Protein AF-0000000085156644 (afdb_homodimer)

Sequence (274 aa):
MRLDHVVLWTRNPRVSMDFYTRVVGLEPVRFAEFEAGEAPFPSVRICADSIIDLMPLEMVSGAASSGVAEGSAGNPVNHVCIALSKAEYDALEARLQAEGVDTGVRLSRSFGARGWSPHTYYFADPDGNVVEARYYEMRLDHVVLWTRNPRVSMDFYTRVVGLEPVRFAEFEAGEAPFPSVRICADSIIDLMPLEMVSGAASSGVAEGSAGNPVNHVCIALSKAEYDALEARLQAEGVDTGVRLSRSFGARGWSPHTYYFADPDGNVVEARYYE

pLDDT: mean 90.51, std 15.18, range [37.09, 98.81]

Organism: Mycolicibacterium paratuberculosis (strain ATCC BAA-968 / K-10) (NCBI:txid262316)

Foldseek 3Di:
DDAQEEEDEDQDQVLLVCCCCVQLNWAKACPVCVVVVNDQFIWTDLDPRYIYTYHYPVCLQVVCPPPPPRNDPDDDDPAAEHEDAPVSLVVNVVSCVVVVWDFPAKDQWDADDVGIFRMKTWTAGPRGHIYIYTYDD/DDAQEEEDEDQDQVLLVCCCCVQLNWAKACPVCVVVVNDQFIWTDLDPRYIYTYHYPVCLQVVCPPPPPRNDPDDDDPAAEHEDAPVSLVVNVVSCVVVVWDFPAKDQWDADDVGIFRMKTWTAGPRGHIYIYTYDD

Nearest PDB structures (foldseek):
  6cky-assembly1_B  TM=6.277E-01  e=4.626E-07  Streptomyces uncialis
  4gym-assembly1_B  TM=7.238E-01  e=6.044E-06  Conexibacter woesei DSM 14684
  5umw-assembly2_B  TM=6.652E-01  e=2.622E-06  Streptomyces sp. CB03234
  4gym-assembly1_A  TM=6.849E-01  e=4.110E-06  Conexibacter woesei DSM 14684
  3zi1-assembly1_A  TM=7.084E-01  e=7.405E-05  Homo sapiens

Secondary structure (DSSP, 8-state):
-EEEEEEEEES-HHHHHHIIIIIS-PEEESHHHHHTTSSSS-EEEEETTEEEEEEETTHHHHGGGSSSSTT---EEEEEEEEEE-HHHHHHHHHHHHHTT-----EES-EEETTEEES-EEEEE-TT--EEEEEE--/-EEEEEEEEES-HHHHHHIIIIIS-PEEESHHHHHTTSSSS-EEEEETTEEEEEEETTHHHHGGGSSSSTT---EEEEEEEEEE-HHHHHHHHHHHHHTT-----EES-EEETTEEES-EEEEE-TT--EEEEEE--

Radius of gyration: 17.68 Å; Cα contacts (8 Å, |Δi|>4): 648; chains: 2; bounding box: 52×47×35 Å

InterPro domains:
  IPR004360 Glyoxalase/fosfomycin resistance/dioxygenase domain [PF00903] (2-132)
  IPR029068 Glyoxalase/Bleomycin resistance protein/Dihydroxybiphenyl dioxygenase [G3DSA:3.10.180.10] (1-136)
  IPR029068 Glyoxalase/Bleomycin resistance protein/Dihydroxybiphenyl dioxygenase [SSF54593] (1-136)
  IPR037523 Vicinal oxygen chelate (VOC), core domain [PS51819] (2-136)
  IPR050383 Glyoxalase I/Fosfomycin Resistance Protein Families [PTHR21366] (2-132)

Solvent-accessible surface area (backbone atoms only — not comparable to full-atom values): 14001 Å² total; per-residue (Å²): 88,37,67,18,33,39,32,37,60,22,88,45,55,66,60,49,48,48,42,43,32,69,45,68,59,31,46,78,36,56,46,68,39,26,77,69,68,74,33,96,45,30,32,35,38,50,40,79,57,19,27,40,36,40,35,49,52,75,41,35,82,60,33,56,72,49,60,55,70,63,65,52,58,44,44,46,28,53,36,39,29,39,32,29,53,62,69,55,43,53,52,34,50,54,41,34,49,76,72,68,47,64,58,81,29,61,43,68,66,46,78,55,40,83,40,68,19,62,47,36,34,33,36,62,48,97,71,56,47,40,37,35,43,32,31,65,130,88,37,68,18,34,39,30,39,60,24,89,45,55,66,62,49,49,47,42,43,33,69,46,67,61,32,46,78,35,57,47,67,39,26,77,71,68,74,32,96,44,30,33,35,37,50,40,78,56,20,27,39,36,39,35,49,54,77,42,34,81,60,33,57,72,50,58,57,70,63,63,52,60,44,44,46,27,53,36,40,28,36,33,30,53,62,69,54,42,53,51,34,51,53,40,32,49,76,71,66,46,64,58,79,32,64,43,65,70,44,78,55,41,84,41,68,19,63,47,35,33,34,35,62,49,97,72,57,48,39,36,34,44,32,32,66,130

Structure (mmCIF, N/CA/C/O backbone):
data_AF-0000000085156644-model_v1
#
loop_
_entity.id
_entity.type
_entity.pdbx_description
1 polymer 'VOC domain-containing protein'
#
loop_
_atom_site.group_PDB
_atom_site.id
_atom_site.type_symbol
_atom_site.label_atom_id
_atom_site.label_alt_id
_atom_site.label_comp_id
_atom_site.label_asym_id
_atom_site.label_entity_id
_atom_site.label_seq_id
_atom_site.pdbx_PDB_ins_code
_atom_site.Cartn_x
_atom_site.Cartn_y
_atom_site.Cartn_z
_atom_site.occupancy
_atom_site.B_iso_or_equiv
_atom_site.auth_seq_id
_atom_site.auth_comp_id
_atom_site.auth_asym_id
_atom_site.auth_atom_id
_atom_site.pdbx_PDB_model_num
ATOM 1 N N . MET A 1 1 ? -1.367 -3.119 -15.227 1 95.69 1 MET A N 1
ATOM 2 C CA . MET A 1 1 ? -1.597 -3.332 -13.805 1 95.69 1 MET A CA 1
ATOM 3 C C . MET A 1 1 ? -1.646 -2.004 -13.055 1 95.69 1 MET A C 1
ATOM 5 O O . MET A 1 1 ? -1.081 -1.009 -13.508 1 95.69 1 MET A O 1
ATOM 9 N N . ARG A 1 2 ? -2.41 -1.964 -11.953 1 97.19 2 ARG A N 1
ATOM 10 C CA . ARG A 1 2 ? -2.504 -0.797 -11.086 1 97.19 2 ARG A CA 1
ATOM 11 C C . ARG A 1 2 ? -2.469 -1.206 -9.617 1 97.19 2 ARG A C 1
ATOM 13 O O . ARG A 1 2 ? -2.934 -2.289 -9.258 1 97.19 2 ARG A O 1
ATOM 20 N N . LEU A 1 3 ? -1.874 -0.415 -8.828 1 97.88 3 LEU A N 1
ATOM 21 C CA . LEU A 1 3 ? -2.01 -0.545 -7.379 1 97.88 3 LEU A CA 1
ATOM 22 C C . LEU A 1 3 ? -3.371 -0.04 -6.914 1 97.88 3 LEU A C 1
ATOM 24 O O . LEU A 1 3 ? -3.561 1.164 -6.727 1 97.88 3 LEU A O 1
ATOM 28 N N . ASP A 1 4 ? -4.258 -0.916 -6.781 1 98.44 4 ASP A N 1
ATOM 29 C CA . ASP A 1 4 ? -5.672 -0.604 -6.629 1 98.44 4 ASP A CA 1
ATOM 30 C C . ASP A 1 4 ? -5.965 -0.034 -5.242 1 98.44 4 ASP A C 1
ATOM 32 O O . ASP A 1 4 ? -6.641 0.99 -5.117 1 98.44 4 ASP A O 1
ATOM 36 N N . HIS A 1 5 ? -5.539 -0.809 -4.242 1 98.12 5 HIS A N 1
ATOM 37 C CA . HIS A 1 5 ? -5.754 -0.276 -2.902 1 98.12 5 HIS A CA 1
ATOM 38 C C . HIS A 1 5 ? -4.84 -0.953 -1.887 1 98.12 5 HIS A C 1
ATOM 40 O O . HIS A 1 5 ? -4.254 -1.998 -2.174 1 98.12 5 HIS A O 1
ATOM 46 N N . VAL A 1 6 ? -4.68 -0.307 -0.814 1 96.69 6 VAL A N 1
ATOM 47 C CA . VAL A 1 6 ? -4.098 -0.833 0.416 1 96.69 6 VAL A CA 1
ATOM 48 C C . VAL A 1 6 ? -5.121 -0.755 1.546 1 96.69 6 VAL A C 1
ATOM 50 O O . VAL A 1 6 ? -5.922 0.182 1.604 1 96.69 6 VAL A O 1
ATOM 53 N N . VAL A 1 7 ? -5.07 -1.743 2.395 1 95.12 7 VAL A N 1
ATOM 54 C CA . VAL A 1 7 ? -6.031 -1.78 3.494 1 95.12 7 VAL A CA 1
ATOM 55 C C . VAL A 1 7 ? -5.316 -1.484 4.812 1 95.12 7 VAL A C 1
ATOM 57 O O . VAL A 1 7 ? -4.488 -2.277 5.27 1 95.12 7 VAL A O 1
ATOM 60 N N . LEU A 1 8 ? -5.648 -0.417 5.402 1 93.94 8 LEU A N 1
ATOM 61 C CA . LEU A 1 8 ? -5.105 -0.02 6.695 1 93.94 8 LEU A CA 1
ATOM 62 C C . LEU A 1 8 ? -6.098 -0.311 7.816 1 93.94 8 LEU A C 1
ATOM 64 O O . LEU A 1 8 ? -7.305 -0.133 7.645 1 93.94 8 LEU A O 1
ATOM 68 N N . TRP A 1 9 ? -5.562 -0.655 8.914 1 91.31 9 TRP A N 1
ATOM 69 C CA . TRP A 1 9 ? -6.398 -0.866 10.094 1 91.31 9 TRP A CA 1
ATOM 70 C C . TRP A 1 9 ? -6.66 0.45 10.812 1 91.31 9 TRP A C 1
ATOM 72 O O . TRP A 1 9 ? -5.777 1.308 10.898 1 91.31 9 TRP A O 1
ATOM 82 N N . THR A 1 10 ? -7.789 0.56 11.281 1 94.5 10 THR A N 1
ATOM 83 C CA . THR A 1 10 ? -8.148 1.721 12.086 1 94.5 10 THR A CA 1
ATOM 84 C C . THR A 1 10 ? -8.969 1.303 13.305 1 94.5 10 THR A C 1
ATOM 86 O O . THR A 1 10 ? -9.797 0.395 13.211 1 94.5 10 THR A O 1
ATOM 89 N N . ARG A 1 11 ? -8.75 1.944 14.422 1 94.19 11 ARG A N 1
ATOM 90 C CA . ARG A 1 11 ? -9.539 1.722 15.633 1 94.19 11 ARG A CA 1
ATOM 91 C C . ARG A 1 11 ? -10.906 2.393 15.531 1 94.19 11 ARG A C 1
ATOM 93 O O . ARG A 1 11 ? -11.867 1.938 16.141 1 94.19 11 ARG A O 1
ATOM 100 N N . ASN A 1 12 ? -10.992 3.494 14.836 1 96.81 12 ASN A N 1
ATOM 101 C CA . ASN A 1 12 ? -12.211 4.281 14.664 1 96.81 12 ASN A CA 1
ATOM 102 C C . ASN A 1 12 ? -12.305 4.863 13.258 1 96.81 12 ASN A C 1
ATOM 104 O O . ASN A 1 12 ? -11.68 5.883 12.961 1 96.81 12 ASN A O 1
ATOM 108 N N . PRO A 1 13 ? -13.117 4.301 12.406 1 97.12 13 PRO A N 1
ATOM 109 C CA . PRO A 1 13 ? -13.203 4.73 11.008 1 97.12 13 PRO A CA 1
ATOM 110 C C . PRO A 1 13 ? -13.602 6.199 10.867 1 97.12 13 PRO A C 1
ATOM 112 O O . PRO A 1 13 ? -13.156 6.875 9.93 1 97.12 13 PRO A O 1
ATOM 115 N N . ARG A 1 14 ? -14.391 6.684 11.727 1 98.06 14 ARG A N 1
ATOM 116 C CA . ARG A 1 14 ? -14.828 8.07 11.633 1 98.06 14 ARG A CA 1
ATOM 117 C C . ARG A 1 14 ? -13.656 9.023 11.867 1 98.06 14 ARG A C 1
ATOM 119 O O . ARG A 1 14 ? -13.539 10.039 11.18 1 98.06 14 ARG A O 1
ATOM 126 N N . VAL A 1 15 ? -12.867 8.711 12.844 1 98.25 15 VAL A N 1
ATOM 127 C CA . VAL A 1 15 ? -11.68 9.516 13.133 1 98.25 15 VAL A CA 1
ATOM 128 C C . VAL A 1 15 ? -10.719 9.477 11.953 1 98.25 15 VAL A C 1
ATOM 130 O O . VAL A 1 15 ? -10.203 10.516 11.523 1 98.25 15 VAL A O 1
ATOM 133 N N . SER A 1 16 ? -10.516 8.297 11.438 1 98.06 16 SER A N 1
ATOM 134 C CA . SER A 1 16 ? -9.641 8.148 10.273 1 98.06 16 SER A CA 1
ATOM 135 C C . SER A 1 16 ? -10.195 8.883 9.062 1 98.06 16 SER A C 1
ATOM 137 O O . SER A 1 16 ? -9.453 9.539 8.336 1 98.06 16 SER A O 1
ATOM 139 N N . MET A 1 17 ? -11.469 8.75 8.859 1 98.56 17 MET A N 1
ATOM 140 C CA . MET A 1 17 ? -12.109 9.438 7.742 1 98.56 17 MET A CA 1
ATOM 141 C C . MET A 1 17 ? -11.93 10.953 7.859 1 98.56 17 MET A C 1
ATOM 143 O O . MET A 1 17 ? -11.602 11.617 6.879 1 98.56 17 MET A O 1
ATOM 147 N N . ASP A 1 18 ? -12.141 11.461 9.023 1 98.5 18 ASP A N 1
ATOM 148 C CA . ASP A 1 18 ? -11.945 12.891 9.258 1 98.5 18 ASP A CA 1
ATOM 149 C C . ASP A 1 18 ? -10.516 13.305 8.922 1 98.5 18 ASP A C 1
ATOM 151 O O . ASP A 1 18 ? -10.305 14.297 8.219 1 98.5 18 ASP A O 1
ATOM 155 N N . PHE A 1 19 ? -9.594 12.594 9.328 1 98.69 19 PHE A N 1
ATOM 156 C CA . PHE A 1 19 ? -8.188 12.891 9.102 1 98.69 19 PHE A CA 1
ATOM 157 C C . PHE A 1 19 ? -7.863 12.875 7.613 1 98.69 19 PHE A C 1
ATOM 159 O O . PHE A 1 19 ? -7.297 13.836 7.086 1 98.69 19 PHE A O 1
ATOM 166 N N . TYR A 1 20 ? -8.203 11.812 6.93 1 98.75 20 TYR A N 1
ATOM 167 C CA . TYR A 1 20 ? -7.797 11.633 5.543 1 98.75 20 TYR A CA 1
ATOM 168 C C . TYR A 1 20 ? -8.562 12.578 4.621 1 98.75 20 TYR A C 1
ATOM 170 O O . TYR A 1 20 ? -8.055 12.984 3.574 1 98.75 20 TYR A O 1
ATOM 178 N N . THR A 1 21 ? -9.781 12.961 5.027 1 98.31 21 THR A N 1
ATOM 179 C CA . THR A 1 21 ? -10.555 13.844 4.16 1 98.31 21 THR A CA 1
ATOM 180 C C . THR A 1 21 ? -10.242 15.312 4.465 1 98.31 21 THR A C 1
ATOM 182 O O . THR A 1 21 ? -9.906 16.078 3.562 1 98.31 21 THR A O 1
ATOM 185 N N . ARG A 1 22 ? -10.25 15.672 5.676 1 97.88 22 ARG A N 1
ATOM 186 C CA . ARG A 1 22 ? -10.07 17.062 6.055 1 97.88 22 ARG A CA 1
ATOM 187 C C . ARG A 1 22 ? -8.594 17.453 6.047 1 97.88 22 ARG A C 1
ATOM 189 O O . ARG A 1 22 ? -8.219 18.5 5.512 1 97.88 22 ARG A O 1
ATOM 196 N N . VAL A 1 23 ? -7.766 16.688 6.641 1 97.94 23 VAL A N 1
ATOM 197 C CA . VAL A 1 23 ? -6.359 17.031 6.812 1 97.94 23 VAL A CA 1
ATOM 198 C C . VAL A 1 23 ? -5.578 16.656 5.555 1 97.94 23 VAL A C 1
ATOM 200 O O . VAL A 1 23 ? -4.898 17.5 4.965 1 97.94 23 VAL A O 1
ATOM 203 N N . VAL A 1 24 ? -5.703 15.422 5.09 1 98.06 24 VAL A N 1
ATOM 204 C CA . VAL A 1 24 ? -4.91 14.977 3.949 1 98.06 24 VAL A CA 1
ATOM 205 C C . VAL A 1 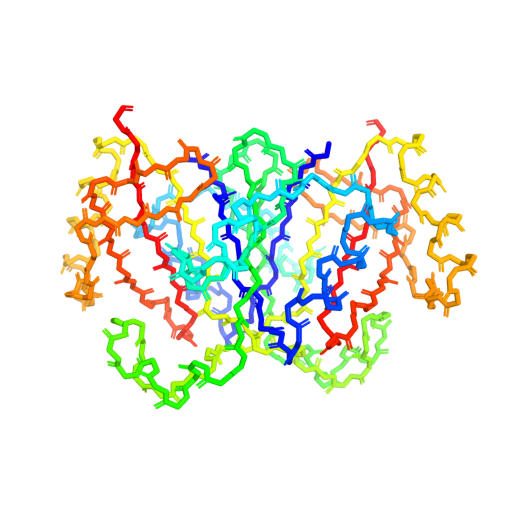24 ? -5.547 15.469 2.65 1 98.06 24 VAL A C 1
ATOM 207 O O . VAL A 1 24 ? -4.852 15.672 1.65 1 98.06 24 VAL A O 1
ATOM 210 N N . GLY A 1 25 ? -6.887 15.648 2.672 1 97.5 25 GLY A N 1
ATOM 211 C CA . GLY A 1 25 ? -7.562 16.25 1.531 1 97.5 25 GLY A CA 1
ATOM 212 C C . GLY A 1 25 ? -8.047 15.227 0.523 1 97.5 25 GLY A C 1
ATOM 213 O O . GLY A 1 25 ? -8.195 15.531 -0.662 1 97.5 25 GLY A O 1
ATOM 214 N N . LEU A 1 26 ? -8.312 14 0.896 1 98.19 26 LEU A N 1
ATOM 215 C CA . LEU A 1 26 ? -8.766 12.953 -0.015 1 98.19 26 LEU A CA 1
ATOM 216 C C . LEU A 1 26 ? -10.289 12.867 -0.032 1 98.19 26 LEU A C 1
ATOM 218 O O . LEU A 1 26 ? -10.953 13.281 0.926 1 98.19 26 LEU A O 1
ATOM 222 N N . GLU A 1 27 ? -10.812 12.32 -1.074 1 98.31 27 GLU A N 1
ATOM 223 C CA . GLU A 1 27 ? -12.258 12.188 -1.229 1 98.31 27 GLU A CA 1
ATOM 224 C C . GLU A 1 27 ? -12.773 10.922 -0.562 1 98.31 27 GLU A C 1
ATOM 226 O O . GLU A 1 27 ? -12.195 9.844 -0.737 1 98.31 27 GLU A O 1
ATOM 231 N N . PRO A 1 28 ? -13.891 11.055 0.199 1 98.62 28 PRO A N 1
ATOM 232 C CA . PRO A 1 28 ? -14.461 9.852 0.802 1 98.62 28 PRO A CA 1
ATOM 233 C C . PRO A 1 28 ? -15.086 8.914 -0.23 1 98.62 28 PRO A C 1
ATOM 235 O O . PRO A 1 28 ? -15.672 9.375 -1.214 1 98.62 28 PRO A O 1
ATOM 238 N N . VAL A 1 29 ? -14.984 7.656 0.022 1 98.69 29 VAL A N 1
ATOM 239 C CA . VAL A 1 29 ? -15.586 6.602 -0.784 1 98.69 29 VAL A CA 1
ATOM 240 C C . VAL A 1 29 ? -16.422 5.68 0.108 1 98.69 29 VAL A C 1
ATOM 242 O O . VAL A 1 29 ? -15.906 5.129 1.087 1 98.69 29 VAL A O 1
ATOM 245 N N . ARG A 1 30 ? -17.719 5.574 -0.157 1 98.19 30 ARG A N 1
ATOM 246 C CA . ARG A 1 30 ? -18.688 4.668 0.461 1 98.19 30 ARG A CA 1
ATOM 247 C C . ARG A 1 30 ? -18.812 4.945 1.955 1 98.19 30 ARG A C 1
ATOM 249 O O . ARG A 1 30 ? -19 4.023 2.75 1 98.19 30 ARG A O 1
ATOM 256 N N . PHE A 1 31 ? -18.578 6.168 2.377 1 98.31 31 PHE A N 1
ATOM 257 C CA . PHE A 1 31 ? -18.688 6.512 3.789 1 98.31 31 PHE A CA 1
ATOM 258 C C . PHE A 1 31 ? -20.141 6.484 4.238 1 98.31 31 PHE A C 1
ATOM 260 O O . PHE A 1 31 ? -20.453 5.961 5.309 1 98.31 31 PHE A O 1
ATOM 267 N N . ALA A 1 32 ? -21.016 7.008 3.449 1 98.12 32 ALA A N 1
ATOM 268 C CA . ALA A 1 32 ? -22.453 6.977 3.773 1 98.12 32 ALA A CA 1
ATOM 269 C C . ALA A 1 32 ? -22.953 5.543 3.881 1 98.12 32 ALA A C 1
ATOM 271 O O . ALA A 1 32 ? -23.734 5.219 4.773 1 98.12 32 ALA A O 1
ATOM 272 N N . GLU A 1 33 ? -22.547 4.699 2.951 1 98 33 GLU A N 1
ATOM 273 C CA . GLU A 1 33 ? -22.906 3.285 2.996 1 98 33 GLU A CA 1
ATOM 274 C C . GLU A 1 33 ? -22.391 2.625 4.273 1 98 33 GLU A C 1
ATOM 276 O O . GLU A 1 33 ? -23.078 1.795 4.871 1 98 33 GLU A O 1
ATOM 281 N N . PHE A 1 34 ? -21.266 2.961 4.664 1 97.69 34 PHE A N 1
ATOM 282 C CA . PHE A 1 34 ? -20.688 2.424 5.895 1 97.69 34 PHE A CA 1
ATOM 283 C C . PHE A 1 34 ? -21.5 2.855 7.109 1 97.69 34 PHE A C 1
ATOM 285 O O . PHE A 1 34 ? -21.844 2.031 7.957 1 97.69 34 PHE A O 1
ATOM 292 N N . GLU A 1 35 ? -21.797 4.156 7.137 1 97.44 35 GLU A N 1
ATOM 293 C CA . GLU A 1 35 ? -22.594 4.691 8.242 1 97.44 35 GLU A CA 1
ATOM 294 C C . GLU A 1 35 ? -23.969 4.039 8.305 1 97.44 35 GLU A C 1
ATOM 296 O O . GLU A 1 35 ? -24.516 3.855 9.391 1 97.44 35 GLU A O 1
ATOM 301 N N . ALA A 1 36 ? -24.438 3.635 7.16 1 97.88 36 ALA A N 1
ATOM 302 C CA . ALA A 1 36 ? -25.75 3.006 7.074 1 97.88 36 ALA A CA 1
ATOM 303 C C . ALA A 1 36 ? -25.656 1.503 7.32 1 97.88 36 ALA A C 1
ATOM 305 O O . ALA A 1 36 ? -26.672 0.802 7.312 1 97.88 36 ALA A O 1
ATOM 306 N N . GLY A 1 37 ? -24.469 0.967 7.43 1 95.56 37 GLY A N 1
ATOM 307 C CA . GLY A 1 37 ? -24.266 -0.457 7.648 1 95.56 37 GLY A CA 1
ATOM 308 C C . GLY A 1 37 ? -24.281 -1.267 6.367 1 95.56 37 GLY A C 1
ATOM 309 O O . GLY A 1 37 ? -24.438 -2.488 6.398 1 95.56 37 GLY A O 1
ATOM 310 N N . GLU A 1 38 ? -24.078 -0.604 5.227 1 96.38 38 GLU A N 1
ATOM 311 C CA . GLU A 1 38 ? -24.172 -1.252 3.922 1 96.38 38 GLU A CA 1
ATOM 312 C C . GLU A 1 38 ? -22.797 -1.562 3.352 1 96.38 38 GLU A C 1
ATOM 314 O O . GLU A 1 38 ? -22.672 -2.219 2.316 1 96.38 38 GLU A O 1
ATOM 319 N N . ALA A 1 39 ? -21.75 -1.062 3.932 1 95.62 39 ALA A N 1
ATOM 320 C CA . ALA A 1 39 ? -20.359 -1.358 3.613 1 95.62 39 ALA A CA 1
ATOM 321 C C . ALA A 1 39 ? -19.578 -1.716 4.871 1 95.62 39 ALA A C 1
ATOM 323 O O . ALA A 1 39 ? -19.766 -1.095 5.922 1 95.62 39 ALA A O 1
ATOM 324 N N . PRO A 1 40 ? -18.766 -2.68 4.777 1 93.5 40 PRO A N 1
ATOM 325 C CA . PRO A 1 40 ? -18.047 -3.109 5.977 1 93.5 40 PRO A CA 1
ATOM 326 C C . PRO A 1 40 ? -17.047 -2.066 6.465 1 93.5 40 PRO A C 1
ATOM 328 O O . PRO A 1 40 ? -16.688 -2.043 7.648 1 93.5 40 PRO A O 1
ATOM 331 N N . PHE A 1 41 ? -16.531 -1.245 5.578 1 95.94 41 PHE A N 1
ATOM 332 C CA . PHE A 1 41 ? -15.594 -0.178 5.883 1 95.94 41 PHE A CA 1
ATOM 333 C C . PHE A 1 41 ? -15.633 0.904 4.809 1 95.94 41 PHE A C 1
ATOM 335 O O . PHE A 1 41 ? -16.062 0.651 3.682 1 95.94 41 PHE A O 1
ATOM 342 N N . PRO A 1 42 ? -15.227 2.127 5.141 1 98.12 42 PRO A N 1
ATOM 343 C CA . PRO A 1 42 ? -15.094 3.197 4.152 1 98.12 42 PRO A CA 1
ATOM 344 C C . PRO A 1 42 ? -13.703 3.268 3.539 1 98.12 42 PRO A C 1
ATOM 346 O O . PRO A 1 42 ? -12.789 2.572 3.992 1 98.12 42 PRO A O 1
ATOM 349 N N . SER A 1 43 ? -13.625 4.039 2.508 1 98.69 43 SER A N 1
ATOM 350 C CA . SER A 1 43 ? -12.344 4.266 1.847 1 98.69 43 SER A CA 1
ATOM 351 C C . SER A 1 43 ? -12.141 5.746 1.526 1 98.69 43 SER A C 1
ATOM 353 O O . SER A 1 43 ? -13.039 6.559 1.746 1 98.69 43 SER A O 1
ATOM 355 N N . VAL A 1 44 ? -10.922 6.09 1.146 1 98.75 44 VAL A N 1
ATOM 356 C CA . VAL A 1 44 ? -10.602 7.422 0.649 1 98.75 44 VAL A CA 1
ATOM 357 C C . VAL A 1 44 ? -9.875 7.316 -0.69 1 98.75 44 VAL A C 1
ATOM 359 O O . VAL A 1 44 ? -9.062 6.41 -0.894 1 98.75 44 VAL A O 1
ATOM 362 N N . ARG A 1 45 ? -10.156 8.219 -1.56 1 98.81 45 ARG A N 1
ATOM 363 C CA . ARG A 1 45 ? -9.664 8.172 -2.932 1 98.81 45 ARG A CA 1
ATOM 364 C C . ARG A 1 45 ? -8.352 8.93 -3.066 1 98.81 45 ARG A C 1
ATOM 366 O O . ARG A 1 45 ? -8.273 10.117 -2.74 1 98.81 45 ARG A O 1
ATOM 373 N N . ILE A 1 46 ? -7.371 8.227 -3.551 1 98.31 46 ILE A N 1
ATOM 374 C CA . ILE A 1 46 ? -6.105 8.883 -3.879 1 98.31 46 ILE A CA 1
ATOM 375 C C . ILE A 1 46 ? -6.16 9.422 -5.305 1 98.31 46 ILE A C 1
ATOM 377 O O . ILE A 1 46 ? -5.828 10.578 -5.551 1 98.31 46 ILE A O 1
ATOM 381 N N . CYS A 1 47 ? -6.555 8.594 -6.23 1 97.44 47 CYS A N 1
ATOM 382 C CA . CYS A 1 47 ? -6.766 8.93 -7.633 1 97.44 47 CYS A CA 1
ATOM 383 C C . CYS A 1 47 ? -7.789 7.996 -8.266 1 97.44 47 CYS A C 1
ATOM 385 O O . CYS A 1 47 ? -8.43 7.203 -7.574 1 97.44 47 CYS A O 1
ATOM 387 N N . ALA A 1 48 ? -7.992 8.062 -9.531 1 97 48 ALA A N 1
ATOM 388 C CA . ALA A 1 48 ? -9.039 7.316 -10.219 1 97 48 ALA A CA 1
ATOM 389 C C . ALA A 1 48 ? -8.828 5.812 -10.07 1 97 48 ALA A C 1
ATOM 391 O O . ALA A 1 48 ? -9.797 5.043 -10.039 1 97 48 ALA A O 1
ATOM 392 N N . ASP A 1 49 ? -7.551 5.379 -9.859 1 97.56 49 ASP A N 1
ATOM 393 C CA . ASP A 1 49 ? -7.254 3.951 -9.914 1 97.56 49 ASP A CA 1
ATOM 394 C C . ASP A 1 49 ? -6.812 3.428 -8.547 1 97.56 49 ASP A C 1
ATOM 396 O O . ASP A 1 49 ? -6.418 2.266 -8.422 1 97.56 49 ASP A O 1
ATOM 400 N N . SER A 1 50 ? -6.895 4.305 -7.535 1 98.56 50 SER A N 1
ATOM 401 C CA . SER A 1 50 ? -6.355 3.859 -6.254 1 98.56 50 SER A CA 1
ATOM 402 C C . SER A 1 50 ? -7.145 4.441 -5.086 1 98.56 50 SER A C 1
ATOM 404 O O . SER A 1 50 ? -7.523 5.617 -5.109 1 98.56 50 SER A O 1
ATOM 406 N N . ILE A 1 51 ? -7.379 3.617 -4.098 1 98.69 51 ILE A N 1
ATOM 407 C CA . ILE A 1 51 ? -7.996 4.059 -2.854 1 98.69 51 ILE A CA 1
ATOM 408 C C . ILE A 1 51 ? -7.23 3.482 -1.665 1 98.69 51 ILE A C 1
ATOM 410 O O . ILE A 1 51 ? -6.375 2.611 -1.832 1 98.69 51 ILE A O 1
ATOM 414 N N . ILE A 1 52 ? -7.426 3.992 -0.523 1 98.31 52 ILE A N 1
ATOM 415 C CA . ILE A 1 52 ? -7.062 3.412 0.765 1 98.31 52 ILE A CA 1
ATOM 416 C C . ILE A 1 52 ? -8.32 2.922 1.483 1 98.31 52 ILE A C 1
ATOM 418 O O . ILE A 1 52 ? -9.266 3.689 1.686 1 98.31 52 ILE A O 1
ATOM 422 N N . ASP A 1 53 ? -8.344 1.684 1.782 1 97.44 53 ASP A N 1
ATOM 423 C CA . ASP A 1 53 ? -9.422 1.13 2.598 1 97.44 53 ASP A CA 1
ATOM 424 C C . ASP A 1 53 ? -9.117 1.279 4.086 1 97.44 53 ASP A C 1
ATOM 426 O O . ASP A 1 53 ? -7.996 1.002 4.527 1 97.44 53 ASP A O 1
ATOM 430 N N . LEU A 1 54 ? -10.086 1.75 4.824 1 97.06 54 LEU A N 1
ATOM 431 C CA . LEU A 1 54 ? -9.938 1.955 6.262 1 97.06 54 LEU A CA 1
ATOM 432 C C . LEU A 1 54 ? -10.742 0.919 7.039 1 97.06 54 LEU A C 1
ATOM 434 O O . LEU A 1 54 ? -11.906 1.153 7.375 1 97.06 54 LEU A O 1
ATOM 438 N N . MET A 1 55 ? -10.133 -0.125 7.379 1 93.5 55 MET A N 1
ATOM 439 C CA . MET A 1 55 ? -10.789 -1.3 7.949 1 93.5 55 MET A CA 1
ATOM 440 C C . MET A 1 55 ? -10.75 -1.265 9.469 1 93.5 55 MET A C 1
ATOM 442 O O . MET A 1 55 ? -9.68 -1.105 10.062 1 93.5 55 MET A O 1
ATOM 446 N N . PRO A 1 56 ? -11.914 -1.506 10.117 1 92.12 56 PRO A N 1
ATOM 447 C CA . PRO A 1 56 ? -11.922 -1.531 11.578 1 92.12 56 PRO A CA 1
ATOM 448 C C . PRO A 1 56 ? -11.133 -2.711 12.148 1 92.12 56 PRO A C 1
ATOM 450 O O . PRO A 1 56 ? -11.281 -3.84 11.68 1 92.12 56 PRO A O 1
ATOM 453 N N . LEU A 1 57 ? -10.359 -2.486 13.203 1 87.31 57 LEU A N 1
ATOM 454 C CA . LEU A 1 57 ? -9.539 -3.488 13.867 1 87.31 57 LEU A CA 1
ATOM 455 C C . LEU A 1 57 ? -10.398 -4.609 14.445 1 87.31 57 LEU A C 1
ATOM 457 O O . LEU A 1 57 ? -9.938 -5.742 14.586 1 87.31 57 LEU A O 1
ATOM 461 N N . GLU A 1 58 ? -11.609 -4.348 14.789 1 81 58 GLU A N 1
ATOM 462 C CA . GLU A 1 58 ? -12.531 -5.32 15.367 1 81 58 GLU A CA 1
ATOM 463 C C . GLU A 1 58 ? -12.805 -6.469 14.398 1 81 58 GLU A C 1
ATOM 465 O O . GLU A 1 58 ? -13.273 -7.531 14.812 1 81 58 GLU A O 1
ATOM 470 N N . MET A 1 59 ? -12.508 -6.184 13.195 1 76.75 59 MET A N 1
ATOM 471 C CA . MET A 1 59 ? -12.758 -7.203 12.18 1 76.75 59 MET A CA 1
ATOM 472 C C . MET A 1 59 ? -11.664 -8.258 12.18 1 76.75 59 MET A C 1
ATOM 474 O O . MET A 1 59 ? -11.797 -9.305 11.539 1 76.75 59 MET A O 1
ATOM 478 N N . VAL A 1 60 ? -10.508 -8.008 12.805 1 68.06 60 VAL A N 1
ATOM 479 C CA . VAL A 1 60 ? -9.43 -8.984 12.914 1 68.06 60 VAL A CA 1
ATOM 480 C C . VAL A 1 60 ? -9.953 -10.266 13.562 1 68.06 60 VAL A C 1
ATOM 482 O O . VAL A 1 60 ? -9.641 -11.367 13.109 1 68.06 60 VAL A O 1
ATOM 485 N N . SER A 1 61 ? -10.641 -10.102 14.695 1 59.72 61 SER A N 1
ATOM 486 C CA . SER A 1 61 ? -11.188 -11.258 15.406 1 59.72 61 SER A CA 1
ATOM 487 C C . SER A 1 61 ? -12.258 -11.961 14.578 1 59.72 61 SER A C 1
ATOM 489 O O . SER A 1 61 ? -12.445 -13.172 14.695 1 59.72 61 SER A O 1
ATOM 491 N N . GLY A 1 62 ? -13.016 -11.258 13.859 1 48.34 62 GLY A N 1
ATOM 492 C CA . GLY A 1 62 ? -14.117 -11.797 13.086 1 48.34 62 GLY A CA 1
ATOM 493 C C . GLY A 1 62 ? -13.719 -12.234 11.695 1 48.34 62 GLY A C 1
ATOM 494 O O . GLY A 1 62 ? -14.516 -12.844 10.977 1 48.34 62 GLY A O 1
ATOM 495 N N . ALA A 1 63 ? -12.797 -11.539 11.227 1 46.44 63 ALA A N 1
ATOM 496 C CA . ALA A 1 63 ? -12.398 -11.773 9.836 1 46.44 63 ALA A CA 1
ATOM 497 C C . ALA A 1 63 ? -12.016 -13.234 9.617 1 46.44 63 ALA A C 1
ATOM 499 O O . ALA A 1 63 ? -11.422 -13.578 8.594 1 46.44 63 ALA A O 1
ATOM 500 N N . ALA A 1 64 ? -12.148 -14.148 10.5 1 40.66 64 ALA A N 1
ATOM 501 C CA . ALA A 1 64 ? -12.039 -15.531 10.062 1 40.66 64 ALA A CA 1
ATOM 502 C C . ALA A 1 64 ? -12.656 -15.727 8.68 1 40.66 64 ALA A C 1
ATOM 504 O O . ALA A 1 64 ? -12.422 -16.75 8.023 1 40.66 64 ALA A O 1
ATOM 505 N N . SER A 1 65 ? -13.617 -14.977 8.461 1 37.47 65 SER A N 1
ATOM 506 C CA . SER A 1 65 ? -14.367 -15.359 7.27 1 37.47 65 SER A CA 1
ATOM 507 C C . SER A 1 65 ? -13.68 -14.883 6 1 37.47 65 SER A C 1
ATOM 509 O O . SER A 1 65 ? -14.062 -15.266 4.895 1 37.47 65 SER A O 1
ATOM 511 N N . SER A 1 66 ? -13.047 -13.625 6.074 1 42 66 SER A N 1
ATOM 512 C CA . SER A 1 66 ? -12.516 -13.273 4.762 1 42 66 SER A CA 1
ATOM 513 C C . SER A 1 66 ? -11.188 -13.969 4.496 1 42 66 SER A C 1
ATOM 515 O O . SER A 1 66 ? -10.477 -14.336 5.434 1 42 66 SER A O 1
ATOM 517 N N . GLY A 1 67 ? -11.148 -14.742 3.537 1 40.84 67 GLY A N 1
ATOM 518 C CA . GLY A 1 67 ? -10.055 -15.555 3.031 1 40.84 67 GLY A CA 1
ATOM 519 C C . GLY A 1 67 ? -8.695 -15.07 3.479 1 40.84 67 GLY A C 1
ATOM 520 O O . GLY A 1 67 ? -7.668 -15.523 2.957 1 40.84 67 GLY A O 1
ATOM 521 N N . VAL A 1 68 ? -8.609 -13.836 3.662 1 46.66 68 VAL A N 1
ATOM 522 C CA . VAL A 1 68 ? -7.262 -13.469 4.082 1 46.66 68 VAL A CA 1
ATOM 523 C C . VAL A 1 68 ? -6.848 -14.312 5.289 1 46.66 68 VAL A C 1
ATOM 525 O O . VAL A 1 68 ? -7.699 -14.82 6.016 1 46.66 68 VAL A O 1
ATOM 528 N N . ALA A 1 69 ? -5.648 -14.734 5.441 1 43.31 69 ALA A N 1
ATOM 529 C CA . ALA A 1 69 ? -5.195 -15.586 6.535 1 43.31 69 ALA A CA 1
ATOM 530 C C . ALA A 1 69 ? -6.008 -15.336 7.801 1 43.31 69 ALA A C 1
ATOM 532 O O . ALA A 1 69 ? -6.098 -14.195 8.273 1 43.31 69 ALA A O 1
ATOM 533 N N . GLU A 1 70 ? -6.934 -16.062 8.125 1 42.22 70 GLU A N 1
ATOM 534 C CA . GLU A 1 70 ? -7.691 -16.25 9.352 1 42.22 70 GLU A CA 1
ATOM 535 C C . GLU A 1 70 ? -6.844 -15.906 10.578 1 42.22 70 GLU A C 1
ATOM 537 O O . GLU A 1 70 ? -5.754 -16.453 10.758 1 42.22 70 GLU A O 1
ATOM 542 N N . GLY A 1 71 ? -7.266 -14.688 11.141 1 44.88 71 GLY A N 1
ATOM 543 C CA . GLY A 1 71 ? -6.906 -14.273 12.484 1 44.88 71 GLY A CA 1
ATOM 544 C C . GLY A 1 71 ? -5.699 -13.359 12.531 1 44.88 71 GLY A C 1
ATOM 545 O O . GLY A 1 71 ? -5.203 -13.031 13.609 1 44.88 71 GLY A O 1
ATOM 546 N N . SER A 1 72 ? -5.125 -13.148 11.289 1 56.25 72 SER A N 1
ATOM 547 C CA . SER A 1 72 ? -3.941 -12.312 11.461 1 56.25 72 SER A CA 1
ATOM 548 C C . SER A 1 72 ? -4.195 -10.891 10.969 1 56.25 72 SER A C 1
ATOM 550 O O . SER A 1 72 ? -4.965 -10.68 10.031 1 56.25 72 SER A O 1
ATOM 552 N N . ALA A 1 73 ? -3.883 -9.914 11.656 1 62.16 73 ALA A N 1
ATOM 553 C CA . ALA A 1 73 ? -3.902 -8.492 11.336 1 62.16 73 ALA A CA 1
ATOM 554 C C . ALA A 1 73 ? -3.049 -8.195 10.109 1 62.16 73 ALA A C 1
ATOM 556 O O . ALA A 1 73 ? -3.094 -7.086 9.562 1 62.16 73 ALA A O 1
ATOM 557 N N . GLY A 1 74 ? -2.531 -9.266 9.547 1 75.81 74 GLY A N 1
ATOM 558 C CA . GLY A 1 74 ? -1.618 -9.023 8.445 1 75.81 74 GLY A CA 1
ATOM 559 C C . GLY A 1 74 ? -0.195 -8.75 8.898 1 75.81 74 GLY A C 1
ATOM 560 O O . GLY A 1 74 ? 0.098 -8.773 10.094 1 75.81 74 GLY A O 1
ATOM 561 N N . ASN A 1 75 ? 0.72 -8.547 7.949 1 77.94 75 ASN A N 1
ATOM 562 C CA . ASN A 1 75 ? 2.123 -8.266 8.234 1 77.94 75 ASN A CA 1
ATOM 563 C C . ASN A 1 75 ? 2.389 -6.766 8.305 1 77.94 75 ASN A C 1
ATOM 565 O O . ASN A 1 75 ? 1.681 -5.973 7.676 1 77.94 75 ASN A O 1
ATOM 569 N N . PRO A 1 76 ? 3.322 -6.438 9.086 1 80.25 76 PRO A N 1
ATOM 570 C CA . PRO A 1 76 ? 3.717 -5.027 9.133 1 80.25 76 PRO A CA 1
ATOM 571 C C . PRO A 1 76 ? 4.184 -4.504 7.773 1 80.25 76 PRO A C 1
ATOM 573 O O . PRO A 1 76 ? 4.781 -5.25 6.996 1 80.25 76 PRO A O 1
ATOM 576 N N . VAL A 1 77 ? 3.824 -3.359 7.488 1 82.75 77 VAL A N 1
ATOM 577 C CA . VAL A 1 77 ? 4.352 -2.59 6.367 1 82.75 77 VAL A CA 1
ATOM 578 C C . VAL A 1 77 ? 5.117 -1.375 6.887 1 82.75 77 VAL A C 1
ATOM 580 O O . VAL A 1 77 ? 4.699 -0.74 7.855 1 82.75 77 VAL A O 1
ATOM 583 N N . ASN A 1 78 ? 6.199 -1.092 6.199 1 82.56 78 ASN A N 1
ATOM 584 C CA . ASN A 1 78 ? 6.98 0.043 6.676 1 82.56 78 ASN A CA 1
ATOM 585 C C . ASN A 1 78 ? 6.215 1.354 6.531 1 82.56 78 ASN A C 1
ATOM 587 O O . ASN A 1 78 ? 6.012 2.07 7.516 1 82.56 78 ASN A O 1
ATOM 591 N N . HIS A 1 79 ? 5.816 1.615 5.281 1 90.62 79 HIS A N 1
ATOM 592 C CA . HIS A 1 79 ? 4.988 2.797 5.062 1 90.62 79 HIS A CA 1
ATOM 593 C C . HIS A 1 79 ? 4.316 2.756 3.695 1 90.62 79 HIS A C 1
ATOM 595 O O . HIS A 1 79 ? 4.629 1.894 2.871 1 90.62 79 HIS A O 1
ATOM 601 N N . VAL A 1 80 ? 3.318 3.645 3.521 1 95.31 80 VAL A N 1
ATOM 602 C CA . VAL A 1 80 ? 2.688 3.938 2.236 1 95.31 80 VAL A CA 1
ATOM 603 C C . VAL A 1 80 ? 3.082 5.34 1.776 1 95.31 80 VAL A C 1
ATOM 605 O O . VAL A 1 80 ? 3.137 6.27 2.582 1 95.31 80 VAL A O 1
ATOM 608 N N . CYS A 1 81 ? 3.289 5.453 0.491 1 97.31 81 CYS A N 1
ATOM 609 C CA . CYS A 1 81 ? 3.725 6.75 -0.016 1 97.31 81 CYS A CA 1
ATOM 610 C C . CYS A 1 81 ? 2.719 7.312 -1.016 1 97.31 81 CYS A C 1
ATOM 612 O O . CYS A 1 81 ? 2.242 6.59 -1.893 1 97.31 81 CYS A O 1
ATOM 614 N N . ILE A 1 82 ? 2.455 8.57 -0.883 1 98.31 82 ILE A N 1
ATOM 615 C CA . ILE A 1 82 ? 1.627 9.297 -1.84 1 98.31 82 ILE A CA 1
ATOM 616 C C . ILE A 1 82 ? 2.463 10.359 -2.543 1 98.31 82 ILE A C 1
ATOM 618 O O . ILE A 1 82 ? 3.221 11.094 -1.897 1 98.31 82 ILE A O 1
ATOM 622 N N . ALA A 1 83 ? 2.361 10.352 -3.807 1 98.5 83 ALA A N 1
ATOM 623 C CA . ALA A 1 83 ? 3 11.383 -4.621 1 98.5 83 ALA A CA 1
ATOM 624 C C . ALA A 1 83 ? 2.008 12.484 -4.988 1 98.5 83 ALA A C 1
ATOM 626 O O . ALA A 1 83 ? 0.875 12.203 -5.383 1 98.5 83 ALA A O 1
ATOM 627 N N . LEU A 1 84 ? 2.438 13.695 -4.824 1 98 84 LEU A N 1
ATOM 628 C CA . LEU A 1 84 ? 1.611 14.875 -5.078 1 98 84 LEU A CA 1
ATOM 629 C C . LEU A 1 84 ? 2.322 15.844 -6.016 1 98 84 LEU A C 1
ATOM 631 O O . LEU A 1 84 ? 3.521 15.703 -6.27 1 98 84 LEU A O 1
ATOM 635 N N . SER A 1 85 ? 1.536 16.797 -6.594 1 97.38 85 SER A N 1
ATOM 636 C CA . SER A 1 85 ? 2.207 17.953 -7.172 1 97.38 85 SER A CA 1
ATOM 637 C C . SER A 1 85 ? 2.939 18.766 -6.105 1 97.38 85 SER A C 1
ATOM 639 O O . SER A 1 85 ? 2.637 18.641 -4.914 1 97.38 85 SER A O 1
ATOM 641 N N . LYS A 1 86 ? 3.824 19.594 -6.504 1 97.5 86 LYS A N 1
ATOM 642 C CA . LYS A 1 86 ? 4.566 20.422 -5.547 1 97.5 86 LYS A CA 1
ATOM 643 C C . LYS A 1 86 ? 3.627 21.312 -4.742 1 97.5 86 LYS A C 1
ATOM 645 O O . LYS A 1 86 ? 3.787 21.453 -3.529 1 97.5 86 LYS A O 1
ATOM 650 N N . ALA A 1 87 ? 2.67 21.922 -5.379 1 97.56 87 ALA A N 1
ATOM 651 C CA . ALA A 1 87 ? 1.71 22.781 -4.699 1 97.56 87 ALA A CA 1
ATOM 652 C C . ALA A 1 87 ? 0.902 22.016 -3.666 1 97.56 87 ALA A C 1
ATOM 654 O O . ALA A 1 87 ? 0.695 22.484 -2.545 1 97.56 87 ALA A O 1
ATOM 655 N N . GLU A 1 88 ? 0.433 20.828 -4.027 1 97.38 88 GLU A N 1
ATOM 656 C CA . GLU A 1 88 ? -0.334 19.984 -3.111 1 97.38 88 GLU A CA 1
ATOM 657 C C . GLU A 1 88 ? 0.529 19.5 -1.949 1 97.38 88 GLU A C 1
ATOM 659 O O . GLU A 1 88 ? 0.041 19.359 -0.827 1 97.38 88 GLU A O 1
ATOM 664 N N . TYR A 1 89 ? 1.745 19.219 -2.293 1 97.88 89 TYR A N 1
ATOM 665 C CA . TYR A 1 89 ? 2.73 18.812 -1.299 1 97.88 89 TYR A CA 1
ATOM 666 C C . TYR A 1 89 ? 2.898 19.875 -0.225 1 97.88 89 TYR A C 1
ATOM 668 O O . TYR A 1 89 ? 2.826 19.578 0.97 1 97.88 89 TYR A O 1
ATOM 676 N N . 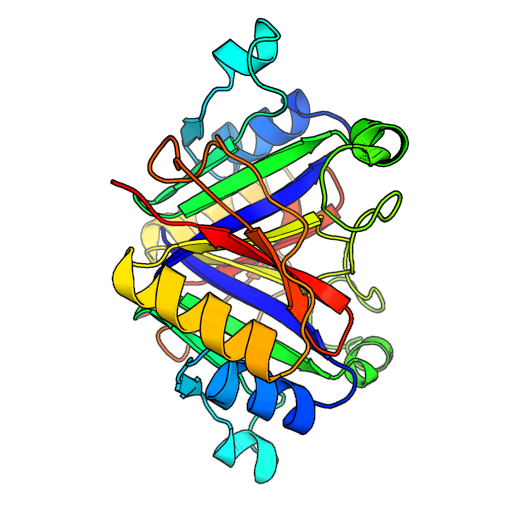ASP A 1 90 ? 3.049 21.094 -0.615 1 97.88 90 ASP A N 1
ATOM 677 C CA . ASP A 1 90 ? 3.203 22.219 0.31 1 97.88 90 ASP A CA 1
ATOM 678 C C . ASP A 1 90 ? 1.925 22.453 1.115 1 97.88 90 ASP A C 1
ATOM 680 O O . ASP A 1 90 ? 1.98 22.688 2.322 1 97.88 90 ASP A O 1
ATOM 684 N N . ALA A 1 91 ? 0.833 22.344 0.453 1 98.19 91 ALA A N 1
ATOM 685 C CA . ALA A 1 91 ? -0.454 22.562 1.109 1 98.19 91 ALA A CA 1
ATOM 686 C C . ALA A 1 91 ? -0.72 21.5 2.164 1 98.19 91 ALA A C 1
ATOM 688 O O . ALA A 1 91 ? -1.244 21.797 3.24 1 98.19 91 ALA A O 1
ATOM 689 N N . LEU A 1 92 ? -0.354 20.281 1.823 1 98.25 92 LEU A N 1
ATOM 690 C CA . LEU A 1 92 ? -0.539 19.188 2.764 1 98.25 92 LEU A CA 1
ATOM 691 C C . LEU A 1 92 ? 0.304 19.391 4.016 1 98.25 92 LEU A C 1
ATOM 693 O O . LEU A 1 92 ? -0.185 19.219 5.137 1 98.25 92 LEU A O 1
ATOM 697 N N . GLU A 1 93 ? 1.478 19.766 3.83 1 97.75 93 GLU A N 1
ATOM 698 C CA . GLU A 1 93 ? 2.346 19.984 4.98 1 97.75 93 GLU A CA 1
ATOM 699 C C . GLU A 1 93 ? 1.773 21.062 5.902 1 97.75 93 GLU A C 1
ATOM 701 O O . GLU A 1 93 ? 1.767 20.906 7.125 1 97.75 93 GLU A O 1
ATOM 706 N N . ALA A 1 94 ? 1.37 22.094 5.316 1 98.12 94 ALA A N 1
ATOM 707 C CA . ALA A 1 94 ? 0.791 23.188 6.09 1 98.12 94 ALA A CA 1
ATOM 708 C C . ALA A 1 94 ? -0.416 22.719 6.895 1 98.12 94 ALA A C 1
ATOM 710 O O . ALA A 1 94 ? -0.569 23.078 8.062 1 98.12 94 ALA A O 1
ATOM 711 N N . ARG A 1 95 ? -1.283 21.906 6.293 1 98.25 95 ARG A N 1
ATOM 712 C CA . ARG A 1 95 ? -2.461 21.406 6.988 1 98.25 95 ARG A CA 1
ATOM 713 C C . ARG A 1 95 ? -2.062 20.469 8.125 1 98.25 95 ARG A C 1
ATOM 715 O O . ARG A 1 95 ? -2.645 20.516 9.211 1 98.25 95 ARG A O 1
ATOM 722 N N . LEU A 1 96 ? -1.086 19.625 7.82 1 98.38 96 LEU A N 1
ATOM 723 C CA . LEU A 1 96 ? -0.605 18.703 8.844 1 98.38 96 LEU A CA 1
ATOM 724 C C . LEU A 1 96 ? -0.056 19.453 10.047 1 98.38 96 LEU A C 1
ATOM 726 O O . LEU A 1 96 ? -0.393 19.141 11.188 1 98.38 96 LEU A O 1
ATOM 730 N N . GLN A 1 97 ? 0.705 20.438 9.828 1 97.5 97 GLN A N 1
ATOM 731 C CA . GLN A 1 97 ? 1.302 21.234 10.898 1 97.5 97 GLN A CA 1
ATOM 732 C C . GLN A 1 97 ? 0.236 22 11.68 1 97.5 97 GLN A C 1
ATOM 734 O O . GLN A 1 97 ? 0.31 22.094 12.906 1 97.5 97 GLN A O 1
ATOM 739 N N . ALA A 1 98 ? -0.691 22.5 11.016 1 97.75 98 ALA A N 1
ATOM 740 C CA . ALA A 1 98 ? -1.788 23.219 11.664 1 97.75 98 ALA A CA 1
ATOM 741 C C . ALA A 1 98 ? -2.559 22.312 12.609 1 97.75 98 ALA A C 1
ATOM 743 O O . ALA A 1 98 ? -3.111 22.766 13.609 1 97.75 98 ALA A O 1
ATOM 744 N N . GLU A 1 99 ? -2.545 21.016 12.258 1 97.25 99 GLU A N 1
ATOM 745 C CA . GLU A 1 99 ? -3.246 20.031 13.07 1 97.25 99 GLU A CA 1
ATOM 746 C C . GLU A 1 99 ? -2.326 19.438 14.141 1 97.25 99 GLU A C 1
ATOM 748 O O . GLU A 1 99 ? -2.713 18.516 14.859 1 97.25 99 GLU A O 1
ATOM 753 N N . GLY A 1 100 ? -1.082 19.891 14.141 1 97.25 100 GLY A N 1
ATOM 754 C CA . GLY A 1 100 ? -0.13 19.422 15.141 1 97.25 100 GLY A CA 1
ATOM 755 C C . GLY A 1 100 ? 0.504 18.094 14.789 1 97.25 100 GLY A C 1
ATOM 756 O O . GLY A 1 100 ? 1.056 17.422 15.664 1 97.25 100 GLY A O 1
ATOM 757 N N . VAL A 1 101 ? 0.323 17.656 13.609 1 96.19 101 VAL A N 1
ATOM 758 C CA . VAL A 1 101 ? 0.931 16.406 13.164 1 96.19 101 VAL A CA 1
ATOM 759 C C . VAL A 1 101 ? 2.416 16.625 12.883 1 96.19 101 VAL A C 1
ATOM 761 O O . VAL A 1 101 ? 2.789 17.562 12.18 1 96.19 101 VAL A O 1
ATOM 764 N N . ASP A 1 102 ? 3.232 15.789 13.445 1 94.94 102 ASP A N 1
ATOM 765 C CA . ASP A 1 102 ? 4.68 15.875 13.266 1 94.94 102 ASP A CA 1
ATOM 766 C C . ASP A 1 102 ? 5.074 15.516 11.836 1 94.94 102 ASP A C 1
ATOM 768 O O . ASP A 1 102 ? 4.707 14.461 11.328 1 94.94 102 ASP A O 1
ATOM 772 N N . THR A 1 103 ? 5.801 16.422 11.164 1 95.44 103 THR A N 1
ATOM 773 C CA . THR A 1 103 ? 6.34 16.188 9.828 1 95.44 103 THR A CA 1
ATOM 774 C C . THR A 1 103 ? 7.852 16.391 9.812 1 95.44 103 THR A C 1
ATOM 776 O O . THR A 1 103 ? 8.43 16.75 8.781 1 95.44 103 THR A O 1
ATOM 779 N N . GLY A 1 104 ? 8.469 16.156 10.875 1 90.88 104 GLY A N 1
ATOM 780 C CA . GLY A 1 104 ? 9.883 16.453 11.062 1 90.88 104 GLY A CA 1
ATOM 781 C C . GLY A 1 104 ? 10.797 15.43 10.422 1 90.88 104 GLY A C 1
ATOM 782 O O . GLY A 1 104 ? 11.969 15.711 10.172 1 90.88 104 GLY A O 1
ATOM 783 N N . VAL A 1 105 ? 10.305 14.266 10.281 1 87.69 105 VAL A N 1
ATOM 784 C CA . VAL A 1 105 ? 11.102 13.258 9.594 1 87.69 105 VAL A CA 1
ATOM 785 C C . VAL A 1 105 ? 11.07 13.516 8.086 1 87.69 105 VAL A C 1
ATOM 787 O O . VAL A 1 105 ? 10.016 13.469 7.465 1 87.69 105 VAL A O 1
ATOM 790 N N . ARG A 1 106 ? 12.281 13.781 7.586 1 91.38 106 ARG A N 1
ATOM 791 C CA . ARG A 1 106 ? 12.383 14.188 6.188 1 91.38 106 ARG A CA 1
ATOM 792 C C . ARG A 1 106 ? 13.617 13.57 5.531 1 91.38 106 ARG A C 1
ATOM 794 O O . ARG A 1 106 ? 14.578 13.203 6.215 1 91.38 106 ARG A O 1
ATOM 801 N N . LEU A 1 107 ? 13.438 13.469 4.207 1 87.62 107 LEU A N 1
ATOM 802 C CA . LEU A 1 107 ? 14.57 13.07 3.385 1 87.62 107 LEU A CA 1
ATOM 803 C C . LEU A 1 107 ? 14.773 14.039 2.227 1 87.62 107 LEU A C 1
ATOM 805 O O . LEU A 1 107 ? 13.805 14.508 1.63 1 87.62 107 LEU A O 1
ATOM 809 N N . SER A 1 108 ? 16.031 14.359 1.913 1 87.69 108 SER A N 1
ATOM 810 C CA . SER A 1 108 ? 16.344 15.273 0.824 1 87.69 108 SER A CA 1
ATOM 811 C C . SER A 1 108 ? 16.516 14.523 -0.494 1 87.69 108 SER A C 1
ATOM 813 O O . SER A 1 108 ? 16.516 15.133 -1.565 1 87.69 108 SER A O 1
ATOM 815 N N . ARG A 1 109 ? 16.562 13.289 -0.548 1 89.31 109 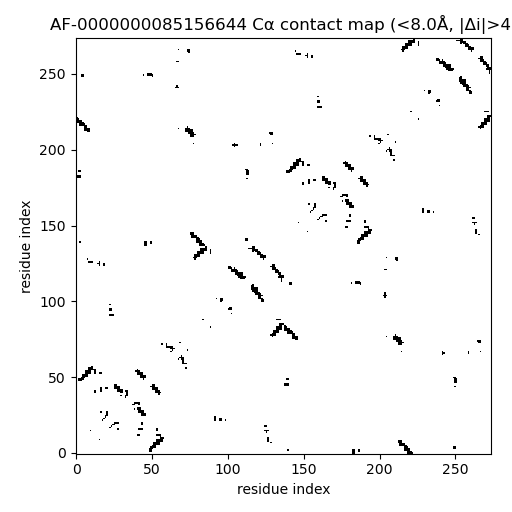ARG A N 1
ATOM 816 C CA . ARG A 1 109 ? 16.672 12.469 -1.752 1 89.31 109 ARG A CA 1
ATOM 817 C C . ARG A 1 109 ? 16.219 11.039 -1.493 1 89.31 109 ARG A C 1
ATOM 819 O O . ARG A 1 109 ? 16.812 10.328 -0.68 1 89.31 109 ARG A O 1
ATOM 826 N N . SER A 1 110 ? 15.195 10.797 -2.178 1 92.12 110 SER A N 1
ATOM 827 C CA . SER A 1 110 ? 14.664 9.453 -2.037 1 92.12 110 SER A CA 1
ATOM 828 C C . SER A 1 110 ? 14.094 8.938 -3.357 1 92.12 110 SER A C 1
ATOM 830 O O . SER A 1 110 ? 13.586 9.719 -4.164 1 92.12 110 SER A O 1
ATOM 832 N N . PHE A 1 111 ? 14.258 7.711 -3.588 1 95.81 111 PHE A N 1
ATOM 833 C CA . PHE A 1 111 ? 13.82 7.105 -4.84 1 95.81 111 PHE A CA 1
ATOM 834 C C . PHE A 1 111 ? 12.414 6.527 -4.699 1 95.81 111 PHE A C 1
ATOM 836 O O . PHE A 1 111 ? 12.102 5.867 -3.707 1 95.81 111 PHE A O 1
ATOM 843 N N . GLY A 1 112 ? 11.531 6.836 -5.68 1 96.75 112 GLY A N 1
ATOM 844 C CA . GLY A 1 112 ? 10.18 6.305 -5.738 1 96.75 112 GLY A CA 1
ATOM 845 C C . GLY A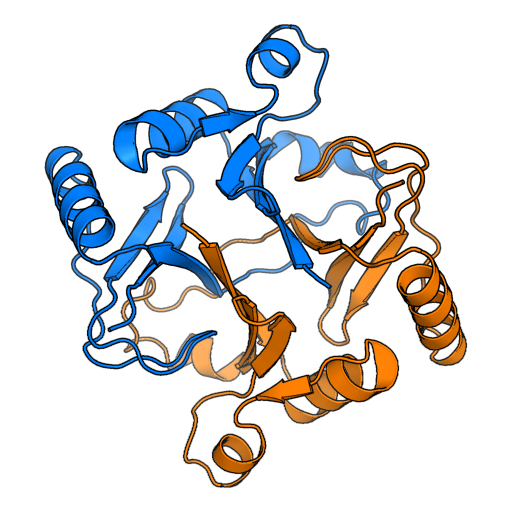 1 112 ? 9.781 5.844 -7.125 1 96.75 112 GLY A C 1
ATOM 846 O O . GLY A 1 112 ? 10.641 5.512 -7.945 1 96.75 112 GLY A O 1
ATOM 847 N N . ALA A 1 113 ? 8.547 5.754 -7.414 1 98.06 113 ALA A N 1
ATOM 848 C CA . ALA A 1 113 ? 7.996 5.156 -8.625 1 98.06 113 ALA A CA 1
ATOM 849 C C . ALA A 1 113 ? 8.438 5.918 -9.867 1 98.06 113 ALA A C 1
ATOM 851 O O . ALA A 1 113 ? 8.602 5.328 -10.938 1 98.06 113 ALA A O 1
ATOM 852 N N . ARG A 1 114 ? 8.578 7.195 -9.719 1 97.5 114 ARG A N 1
ATOM 853 C CA . ARG A 1 114 ? 8.883 8.008 -10.891 1 97.5 114 ARG A CA 1
ATOM 854 C C . ARG A 1 114 ? 10.297 8.578 -10.812 1 97.5 114 ARG A C 1
ATOM 856 O O . ARG A 1 114 ? 10.586 9.609 -11.43 1 97.5 114 ARG A O 1
ATOM 863 N N . GLY A 1 115 ? 11.086 7.941 -9.977 1 96.88 115 GLY A N 1
ATOM 864 C CA . GLY A 1 115 ? 12.469 8.367 -9.859 1 96.88 115 GLY A CA 1
ATOM 865 C C . GLY A 1 115 ? 12.773 9.055 -8.547 1 96.88 115 GLY A C 1
ATOM 866 O O . GLY A 1 115 ? 12.25 8.672 -7.5 1 96.88 115 GLY A O 1
ATOM 867 N N . TRP A 1 116 ? 13.695 10.023 -8.609 1 96.31 116 TRP A N 1
ATOM 868 C CA . TRP A 1 116 ? 14.188 10.68 -7.402 1 96.31 116 TRP A CA 1
ATOM 869 C C . TRP A 1 116 ? 13.305 11.867 -7.035 1 96.31 116 TRP A C 1
ATOM 871 O O . TRP A 1 116 ? 12.938 12.672 -7.898 1 96.31 116 TRP A O 1
ATOM 881 N N . SER A 1 117 ? 12.977 11.883 -5.859 1 95.56 117 SER A N 1
ATOM 882 C CA . SER A 1 117 ? 12.297 13.031 -5.277 1 95.56 117 SER A CA 1
ATOM 883 C C . SER A 1 117 ? 13.273 13.922 -4.516 1 95.56 117 SER A C 1
ATOM 885 O O . SER A 1 117 ? 14.125 13.43 -3.777 1 95.56 117 SER A O 1
ATOM 887 N N . PRO A 1 118 ? 13.133 15.219 -4.664 1 94.06 118 PRO A N 1
ATOM 888 C CA . PRO A 1 118 ? 14.062 16.109 -3.969 1 94.06 118 PRO A CA 1
ATOM 889 C C . PRO A 1 118 ? 13.82 16.156 -2.463 1 94.06 118 PRO A C 1
ATOM 891 O O . PRO A 1 118 ? 14.758 16.359 -1.688 1 94.06 118 PRO A O 1
ATOM 894 N N . HIS A 1 119 ? 12.562 16.078 -2.102 1 93 119 HIS A N 1
ATOM 895 C CA . HIS A 1 119 ? 12.195 16.141 -0.69 1 93 119 HIS A CA 1
ATOM 896 C C . HIS A 1 119 ? 10.992 15.258 -0.392 1 93 119 HIS A C 1
ATOM 898 O O . HIS A 1 119 ? 10.062 15.172 -1.198 1 93 119 HIS A O 1
ATOM 904 N N . THR A 1 120 ? 11.047 14.586 0.702 1 95.62 120 THR A N 1
ATOM 905 C CA . THR A 1 120 ? 9.906 13.844 1.231 1 95.62 120 THR A CA 1
ATOM 906 C C . THR A 1 120 ? 9.766 14.07 2.732 1 95.62 120 THR A C 1
ATOM 908 O O . THR A 1 120 ? 10.719 14.461 3.402 1 95.62 120 THR A O 1
ATOM 911 N N . TYR A 1 121 ? 8.633 13.961 3.207 1 95.88 121 TYR A N 1
ATOM 912 C CA . TYR A 1 121 ? 8.422 13.906 4.652 1 95.88 121 TYR A CA 1
ATOM 913 C C . TYR A 1 121 ? 7.434 12.812 5.02 1 95.88 121 TYR A C 1
ATOM 915 O O . TYR A 1 121 ? 6.695 12.32 4.16 1 95.88 121 TYR A O 1
ATOM 923 N N . TYR A 1 122 ? 7.523 12.453 6.262 1 95.25 122 TYR A N 1
ATOM 924 C CA . TYR A 1 122 ? 6.695 11.375 6.785 1 95.25 122 TYR A CA 1
ATOM 925 C C . TYR A 1 122 ? 5.766 11.883 7.883 1 95.25 122 TYR A C 1
ATOM 927 O O . TYR A 1 122 ? 6.109 12.812 8.609 1 95.25 122 TYR A O 1
ATOM 935 N N . PHE A 1 123 ? 4.637 11.234 7.988 1 95.38 123 PHE A N 1
ATOM 936 C CA . PHE A 1 123 ? 3.715 11.531 9.078 1 95.38 123 PHE A CA 1
ATOM 937 C C . PHE A 1 123 ? 2.895 10.297 9.438 1 95.38 123 PHE A C 1
ATOM 939 O O . PHE A 1 123 ? 2.76 9.375 8.633 1 95.38 123 PHE A O 1
ATOM 946 N N . ALA A 1 124 ? 2.375 10.312 10.617 1 95.31 124 ALA A N 1
ATOM 947 C CA . ALA A 1 124 ? 1.529 9.219 11.086 1 95.31 124 ALA A CA 1
ATOM 948 C C . ALA A 1 124 ? 0.054 9.609 11.047 1 95.31 124 ALA A C 1
ATOM 950 O O . ALA A 1 124 ? -0.307 10.734 11.383 1 95.31 124 ALA A O 1
ATOM 951 N N . ASP A 1 125 ? -0.752 8.688 10.578 1 96.25 125 ASP A N 1
ATOM 952 C CA . ASP A 1 125 ? -2.188 8.906 10.719 1 96.25 125 ASP A CA 1
ATOM 953 C C . ASP A 1 125 ? -2.645 8.648 12.156 1 96.25 125 ASP A C 1
ATOM 955 O O . ASP A 1 125 ? -1.832 8.312 13.016 1 96.25 125 ASP A O 1
ATOM 959 N N . PRO A 1 126 ? -3.906 8.758 12.516 1 96 126 PRO A N 1
ATOM 960 C CA . PRO A 1 126 ? -4.371 8.68 13.906 1 96 126 PRO A CA 1
ATOM 961 C C . PRO A 1 126 ? -4.117 7.312 14.531 1 96 126 PRO A C 1
ATOM 963 O O . PRO A 1 126 ? -4.117 7.18 15.758 1 96 126 PRO A O 1
ATOM 966 N N . ASP A 1 127 ? -3.936 6.297 13.719 1 93.75 127 ASP A N 1
ATOM 967 C CA . ASP A 1 127 ? -3.734 4.945 14.234 1 93.75 127 ASP A CA 1
ATOM 968 C C . ASP A 1 127 ? -2.262 4.551 14.18 1 93.75 127 ASP A C 1
ATOM 970 O O . ASP A 1 127 ? -1.911 3.396 14.445 1 93.75 127 ASP A O 1
ATOM 974 N N . GLY A 1 128 ? -1.425 5.461 13.711 1 93.19 128 GLY A N 1
ATOM 975 C CA . GLY A 1 128 ? 0.006 5.203 13.703 1 93.19 128 GLY A CA 1
ATOM 976 C C . GLY A 1 128 ? 0.508 4.668 12.375 1 93.19 128 GLY A C 1
ATOM 977 O O . GLY A 1 128 ? 1.685 4.324 12.242 1 93.19 128 GLY A O 1
ATOM 978 N N . ASN A 1 129 ? -0.308 4.438 11.422 1 92.31 129 ASN A N 1
ATOM 979 C CA . ASN A 1 129 ? 0.171 4.125 10.078 1 92.31 129 ASN A CA 1
ATOM 980 C C . ASN A 1 129 ? 1.024 5.254 9.508 1 92.31 129 ASN A C 1
ATOM 982 O O . ASN A 1 129 ? 0.622 6.418 9.539 1 92.31 129 ASN A O 1
ATOM 986 N N . VAL A 1 130 ? 2.152 4.871 8.961 1 93.62 130 VAL A N 1
ATOM 987 C CA . VAL A 1 130 ? 3.08 5.887 8.469 1 93.62 130 VAL A CA 1
ATOM 988 C C . VAL A 1 130 ? 2.84 6.137 6.984 1 93.62 130 VAL A C 1
ATOM 990 O O . VAL A 1 130 ? 2.777 5.195 6.191 1 93.62 130 VAL A O 1
ATOM 993 N N . VAL A 1 131 ? 2.713 7.398 6.668 1 96.38 131 VAL A N 1
ATOM 994 C CA . VAL A 1 131 ? 2.535 7.844 5.289 1 96.38 131 VAL A CA 1
ATOM 995 C C . VAL A 1 131 ? 3.701 8.742 4.879 1 96.38 131 VAL A C 1
ATOM 997 O O . VAL A 1 131 ? 4.125 9.609 5.648 1 96.38 131 VAL A O 1
ATOM 1000 N N . GLU A 1 132 ? 4.219 8.508 3.777 1 97 132 GLU A N 1
ATOM 1001 C CA . GLU A 1 132 ? 5.223 9.375 3.162 1 97 132 GLU A CA 1
ATOM 1002 C C . GLU A 1 132 ? 4.598 10.266 2.092 1 97 132 GLU A C 1
ATOM 1004 O O . GLU A 1 132 ? 3.811 9.797 1.269 1 97 132 GLU A O 1
ATOM 1009 N N . ALA A 1 133 ? 4.902 11.508 2.15 1 98 133 ALA A N 1
ATOM 1010 C CA . ALA A 1 133 ? 4.535 12.453 1.099 1 98 133 ALA A CA 1
ATOM 1011 C C . ALA A 1 133 ? 5.754 12.859 0.271 1 98 133 ALA A C 1
ATOM 1013 O O . ALA A 1 133 ? 6.805 13.195 0.824 1 98 133 ALA A O 1
ATOM 1014 N N . ARG A 1 134 ? 5.566 12.766 -1.027 1 97.88 134 ARG A N 1
ATOM 1015 C CA . ARG A 1 134 ? 6.656 13.156 -1.918 1 97.88 134 ARG A CA 1
ATOM 1016 C C . ARG A 1 134 ? 6.125 13.922 -3.127 1 97.88 134 ARG A C 1
ATOM 1018 O O . ARG A 1 134 ? 4.918 13.961 -3.361 1 97.88 134 ARG A O 1
ATOM 1025 N N . TYR A 1 135 ? 7.023 14.57 -3.875 1 97.5 135 TYR A N 1
ATOM 1026 C CA . TYR A 1 135 ? 6.73 15.141 -5.188 1 97.5 135 TYR A CA 1
ATOM 1027 C C . TYR A 1 135 ? 7.902 14.938 -6.141 1 97.5 135 TYR A C 1
ATOM 1029 O O . TYR A 1 135 ? 9.008 14.609 -5.715 1 97.5 135 TYR A O 1
ATOM 1037 N N . TYR A 1 136 ? 7.551 15 -7.395 1 96.69 136 TYR A N 1
ATOM 1038 C CA . TYR A 1 136 ? 8.57 14.891 -8.43 1 96.69 136 TYR A CA 1
ATOM 1039 C C . TYR A 1 136 ? 8.703 16.203 -9.203 1 96.69 136 TYR A C 1
ATOM 1041 O O . TYR A 1 136 ? 7.727 16.922 -9.375 1 96.69 136 TYR A O 1
ATOM 1049 N N . GLU A 1 137 ? 9.883 16.469 -9.594 1 90.88 137 GLU A N 1
ATOM 1050 C CA . GLU A 1 137 ? 10.133 17.641 -10.43 1 90.88 137 GLU A CA 1
ATOM 1051 C C . GLU A 1 137 ? 9.922 17.328 -11.906 1 90.88 137 GLU A C 1
ATOM 1053 O O . GLU A 1 137 ? 10.125 16.188 -12.336 1 90.88 137 GLU A O 1
ATOM 1058 N N . MET B 1 1 ? -2.898 13.344 -7.176 1 95.75 1 MET B N 1
ATOM 1059 C CA . MET B 1 1 ? -2.201 12.453 -6.254 1 95.75 1 MET B CA 1
ATOM 1060 C C . MET B 1 1 ? -2.117 11.039 -6.82 1 95.75 1 MET B C 1
ATOM 1062 O O . MET B 1 1 ? -2.939 10.648 -7.648 1 95.75 1 MET B O 1
ATOM 1066 N N . ARG B 1 2 ? -1.059 10.312 -6.441 1 97.19 2 ARG B N 1
ATOM 1067 C CA . ARG B 1 2 ? -0.873 8.914 -6.828 1 97.19 2 ARG B CA 1
ATOM 1068 C C . ARG B 1 2 ? -0.388 8.078 -5.648 1 97.19 2 ARG B C 1
ATOM 1070 O O . ARG B 1 2 ? 0.319 8.586 -4.773 1 97.19 2 ARG B O 1
ATOM 1077 N N . LEU B 1 3 ? -0.82 6.879 -5.586 1 97.88 3 LEU B N 1
ATOM 1078 C CA . LEU B 1 3 ? -0.221 5.906 -4.684 1 97.88 3 LEU B CA 1
ATOM 1079 C C . LEU B 1 3 ? 1.126 5.426 -5.215 1 97.88 3 LEU B C 1
ATOM 1081 O O . LEU B 1 3 ? 1.183 4.535 -6.062 1 97.88 3 LEU B O 1
ATOM 1085 N N . ASP B 1 4 ? 2.135 6.035 -4.75 1 98.44 4 ASP B N 1
ATOM 1086 C CA . ASP B 1 4 ? 3.465 5.926 -5.34 1 98.44 4 ASP B CA 1
ATOM 1087 C C . ASP B 1 4 ? 4.086 4.566 -5.043 1 98.44 4 ASP B C 1
ATOM 1089 O O . ASP B 1 4 ? 4.605 3.904 -5.945 1 98.44 4 ASP B O 1
ATOM 1093 N N . HIS B 1 5 ? 4.121 4.262 -3.74 1 98.12 5 HIS B N 1
ATOM 1094 C CA . HIS B 1 5 ? 4.668 2.945 -3.42 1 98.12 5 HIS B CA 1
ATOM 1095 C C . HIS B 1 5 ? 4.227 2.49 -2.033 1 98.12 5 HIS B C 1
ATO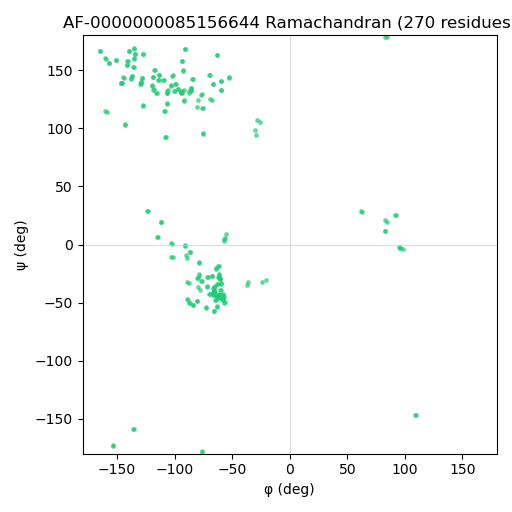M 1097 O O . HIS B 1 5 ? 3.738 3.293 -1.236 1 98.12 5 HIS B O 1
ATOM 1103 N N . VAL B 1 6 ? 4.305 1.238 -1.845 1 96.62 6 VAL B N 1
ATOM 1104 C CA . VAL B 1 6 ? 4.219 0.572 -0.549 1 96.62 6 VAL B CA 1
ATOM 1105 C C . VAL B 1 6 ? 5.52 -0.173 -0.263 1 96.62 6 VAL B C 1
ATOM 1107 O O . VAL B 1 6 ? 6.148 -0.708 -1.179 1 96.62 6 VAL B O 1
ATOM 1110 N N . VAL B 1 7 ? 5.887 -0.164 0.988 1 95.12 7 VAL B N 1
ATOM 1111 C CA . VAL B 1 7 ? 7.137 -0.82 1.36 1 95.12 7 VAL B CA 1
ATOM 1112 C C . VAL B 1 7 ? 6.836 -2.102 2.135 1 95.12 7 VAL B C 1
ATOM 1114 O O . VAL B 1 7 ? 6.316 -2.051 3.254 1 95.12 7 VAL B O 1
ATOM 1117 N N . LEU B 1 8 ? 7.184 -3.191 1.583 1 93.94 8 LEU B N 1
ATOM 1118 C CA . LEU B 1 8 ? 7.02 -4.496 2.213 1 93.94 8 LEU B CA 1
ATOM 1119 C C . LEU B 1 8 ? 8.344 -5 2.773 1 93.94 8 LEU B C 1
ATOM 1121 O O . LEU B 1 8 ? 9.398 -4.812 2.156 1 93.94 8 LEU B O 1
ATOM 1125 N N . TRP B 1 9 ? 8.234 -5.668 3.846 1 91.31 9 TRP B N 1
ATOM 1126 C CA . TRP B 1 9 ? 9.422 -6.285 4.434 1 91.31 9 TRP B CA 1
ATOM 1127 C C . TRP B 1 9 ? 9.703 -7.641 3.791 1 91.31 9 TRP B C 1
ATOM 1129 O O . TRP B 1 9 ? 8.773 -8.391 3.475 1 91.31 9 TRP B O 1
ATOM 1139 N N . THR B 1 10 ? 10.898 -7.895 3.629 1 94.56 10 THR B N 1
ATOM 1140 C CA . THR B 1 10 ? 11.312 -9.203 3.125 1 94.56 10 THR B CA 1
ATOM 1141 C C . THR B 1 10 ? 12.531 -9.719 3.891 1 94.56 10 THR B C 1
ATOM 1143 O O . THR B 1 10 ? 13.414 -8.938 4.258 1 94.56 10 THR B O 1
ATOM 1146 N N . ARG B 1 11 ? 12.586 -11.008 4.129 1 94.25 11 ARG B N 1
ATOM 1147 C CA . ARG B 1 11 ? 13.727 -11.648 4.758 1 94.25 11 ARG B CA 1
ATOM 1148 C C . ARG B 1 11 ? 14.875 -11.812 3.77 1 94.25 11 ARG B C 1
ATOM 1150 O O . ARG B 1 11 ? 16.047 -11.852 4.164 1 94.25 11 ARG B O 1
ATOM 1157 N N . ASN B 1 12 ? 14.578 -11.984 2.514 1 96.81 12 ASN B N 1
ATOM 1158 C CA . ASN B 1 12 ? 15.547 -12.195 1.443 1 96.81 12 ASN B CA 1
ATOM 1159 C C . ASN B 1 12 ? 15.109 -11.5 0.153 1 96.81 12 ASN B C 1
ATOM 1161 O O . ASN B 1 12 ? 14.281 -12.031 -0.587 1 96.81 12 ASN B O 1
ATOM 1165 N N . PRO B 1 13 ? 15.695 -10.383 -0.176 1 97.06 13 PRO B N 1
ATOM 1166 C CA . PRO B 1 13 ? 15.273 -9.602 -1.344 1 97.06 13 PRO B CA 1
ATOM 1167 C C . PRO B 1 13 ? 15.383 -10.391 -2.648 1 97.06 13 PRO B C 1
ATOM 1169 O O . PRO B 1 13 ? 14.578 -10.195 -3.559 1 97.06 13 PRO B O 1
ATOM 1172 N N . ARG B 1 14 ? 16.328 -11.219 -2.752 1 98.06 14 ARG B N 1
ATOM 1173 C CA . ARG B 1 14 ? 16.5 -11.992 -3.98 1 98.06 14 ARG B CA 1
ATOM 1174 C C . ARG B 1 14 ? 15.336 -12.953 -4.191 1 98.06 14 ARG B C 1
ATOM 1176 O O . ARG B 1 14 ? 14.859 -13.125 -5.312 1 98.06 14 ARG B O 1
ATOM 1183 N N . VAL B 1 15 ? 14.953 -13.602 -3.139 1 98.19 15 VAL B N 1
ATOM 1184 C CA . VAL B 1 15 ? 13.82 -14.516 -3.197 1 98.19 15 VAL B CA 1
ATOM 1185 C C . VAL B 1 15 ? 12.555 -13.742 -3.561 1 98.19 15 VAL B C 1
ATOM 1187 O O . VAL B 1 15 ? 11.781 -14.18 -4.418 1 98.19 15 VAL B O 1
ATOM 1190 N N . SER B 1 16 ? 12.359 -12.625 -2.916 1 98.06 16 SER B N 1
ATOM 1191 C CA . SER B 1 16 ? 11.195 -11.797 -3.211 1 98.06 16 SER B CA 1
ATOM 1192 C C . SER B 1 16 ? 11.234 -11.281 -4.648 1 98.06 16 SER B C 1
ATOM 1194 O O . SER B 1 16 ? 10.211 -11.273 -5.336 1 98.06 16 SER B O 1
ATOM 1196 N N . MET B 1 17 ? 12.383 -10.859 -5.066 1 98.56 17 MET B N 1
ATOM 1197 C CA . MET B 1 17 ? 12.531 -10.383 -6.434 1 98.56 17 MET B CA 1
ATOM 1198 C C . MET B 1 17 ? 12.172 -11.477 -7.438 1 98.56 17 MET B C 1
ATOM 1200 O O . MET B 1 17 ? 11.461 -11.219 -8.406 1 98.56 17 MET B O 1
ATOM 1204 N N . ASP B 1 18 ? 12.672 -12.641 -7.203 1 98.5 18 ASP B N 1
ATOM 1205 C CA . ASP B 1 18 ? 12.344 -13.773 -8.07 1 98.5 18 ASP B CA 1
ATOM 1206 C C . ASP B 1 18 ? 10.836 -14 -8.133 1 98.5 18 ASP B C 1
ATOM 1208 O O . ASP B 1 18 ? 10.273 -14.148 -9.219 1 98.5 18 ASP B O 1
ATOM 1212 N N . PHE B 1 19 ? 10.203 -13.969 -7.078 1 98.69 19 PHE B N 1
ATOM 1213 C CA . PHE B 1 19 ? 8.766 -14.203 -6.992 1 98.69 19 PHE B CA 1
ATOM 1214 C C . PHE B 1 19 ? 8 -13.125 -7.754 1 98.69 19 PHE B C 1
ATOM 1216 O O . PHE B 1 19 ? 7.16 -13.438 -8.602 1 98.69 19 PHE B O 1
ATOM 1223 N N . TYR B 1 20 ? 8.258 -11.891 -7.457 1 98.75 20 TYR B N 1
ATOM 1224 C CA . TYR B 1 20 ? 7.469 -10.789 -8.008 1 98.75 20 TYR B CA 1
ATOM 1225 C C . TYR B 1 20 ? 7.758 -10.602 -9.492 1 98.75 20 TYR B C 1
ATOM 1227 O O . TYR B 1 20 ? 6.895 -10.148 -10.242 1 98.75 20 TYR B O 1
ATOM 1235 N N . THR B 1 21 ? 8.977 -10.977 -9.922 1 98.31 21 THR B N 1
ATOM 1236 C CA . THR B 1 21 ? 9.297 -10.781 -11.336 1 98.31 21 THR B CA 1
ATOM 1237 C C . THR B 1 21 ? 8.891 -12 -12.156 1 98.31 21 THR B C 1
ATOM 1239 O O . THR B 1 21 ? 8.172 -11.875 -13.148 1 98.31 21 THR B O 1
ATOM 1242 N N . ARG B 1 22 ? 9.227 -13.141 -11.711 1 97.88 22 ARG B N 1
ATOM 1243 C CA . ARG B 1 22 ? 8.969 -14.352 -12.477 1 97.88 22 ARG B CA 1
ATOM 1244 C C . ARG B 1 22 ? 7.523 -14.812 -12.305 1 97.88 22 ARG B C 1
ATOM 1246 O O . ARG B 1 22 ? 6.848 -15.141 -13.281 1 97.88 22 ARG B O 1
ATOM 1253 N N . VAL B 1 23 ? 7.039 -14.883 -11.133 1 97.94 23 VAL B N 1
ATOM 1254 C CA . VAL B 1 23 ? 5.723 -15.445 -10.859 1 97.94 23 VAL B CA 1
ATOM 1255 C C . VAL B 1 23 ? 4.648 -14.375 -11.07 1 97.94 23 VAL B C 1
ATOM 1257 O O . VAL B 1 23 ? 3.703 -14.586 -11.836 1 97.94 23 VAL B O 1
ATOM 1260 N N . VAL B 1 24 ? 4.801 -13.211 -10.453 1 98.06 24 VAL B N 1
ATOM 1261 C CA . VAL B 1 24 ? 3.766 -12.188 -10.539 1 98.06 24 VAL B CA 1
ATOM 1262 C C . VAL B 1 24 ? 3.879 -11.445 -11.867 1 98.06 24 VAL B C 1
ATOM 1264 O O . VAL B 1 24 ? 2.885 -10.938 -12.383 1 98.06 24 VAL B O 1
ATOM 1267 N N . GLY B 1 25 ? 5.117 -11.375 -12.406 1 97.5 25 GLY B N 1
ATOM 1268 C CA . GLY B 1 25 ? 5.301 -10.812 -13.734 1 97.5 25 GLY B CA 1
ATOM 1269 C C . GLY B 1 25 ? 5.598 -9.32 -13.719 1 97.5 25 GLY B C 1
ATOM 1270 O O . GLY B 1 25 ? 5.316 -8.617 -14.688 1 97.5 25 GLY B O 1
ATOM 1271 N N . LEU B 1 26 ? 6.152 -8.766 -12.664 1 98.19 26 LEU B N 1
ATOM 1272 C CA . LEU B 1 26 ? 6.453 -7.34 -12.555 1 98.19 26 LEU B CA 1
ATOM 1273 C C . LEU B 1 26 ? 7.887 -7.055 -12.984 1 98.19 26 LEU B C 1
ATOM 1275 O O . LEU B 1 26 ? 8.742 -7.941 -12.938 1 98.19 26 LEU B O 1
ATOM 1279 N N . GLU B 1 27 ? 8.125 -5.852 -13.352 1 98.38 27 GLU B N 1
ATOM 1280 C CA . GLU B 1 27 ? 9.453 -5.441 -13.797 1 98.38 27 GLU B CA 1
ATOM 1281 C C . GLU B 1 27 ? 10.328 -5.039 -12.617 1 98.38 27 GLU B C 1
ATOM 1283 O O . GLU B 1 27 ? 9.891 -4.293 -11.734 1 98.38 27 GLU B O 1
ATOM 1288 N N . PRO B 1 28 ? 11.594 -5.523 -12.625 1 98.62 28 PRO B N 1
ATOM 1289 C CA . PRO B 1 28 ? 12.5 -5.109 -11.547 1 98.62 28 PRO B CA 1
ATOM 1290 C C . PRO B 1 28 ? 12.898 -3.637 -11.648 1 98.62 28 PRO B C 1
ATOM 1292 O O . PRO B 1 28 ? 13.07 -3.115 -12.75 1 98.62 28 PRO B O 1
ATOM 1295 N N . VAL B 1 29 ? 13.07 -3.023 -10.531 1 98.69 29 VAL B N 1
ATOM 1296 C CA . VAL B 1 29 ? 13.539 -1.648 -10.406 1 98.69 29 VAL B CA 1
ATOM 1297 C C . VAL B 1 29 ? 14.734 -1.596 -9.453 1 98.69 29 VAL B C 1
ATOM 1299 O O . VAL B 1 29 ? 14.648 -2.047 -8.312 1 98.69 29 VAL B O 1
ATOM 1302 N N . ARG B 1 30 ? 15.891 -1.141 -9.945 1 98.19 30 ARG B N 1
ATOM 1303 C CA . ARG B 1 30 ? 17.125 -0.875 -9.203 1 98.19 30 ARG B CA 1
ATOM 1304 C C . ARG B 1 30 ? 17.672 -2.152 -8.57 1 98.19 30 ARG B C 1
ATOM 1306 O O . ARG B 1 30 ? 18.219 -2.119 -7.473 1 98.19 30 ARG B O 1
ATOM 1313 N N . PHE B 1 31 ? 17.391 -3.301 -9.172 1 98.31 31 PHE B N 1
ATOM 1314 C CA . PHE B 1 31 ? 17.891 -4.562 -8.633 1 98.31 31 PHE B CA 1
ATOM 1315 C C . PHE B 1 31 ? 19.406 -4.664 -8.805 1 98.31 31 PHE B C 1
ATOM 1317 O O . PHE B 1 31 ? 20.109 -5.082 -7.887 1 98.31 31 PHE B O 1
ATOM 1324 N N . ALA B 1 32 ? 19.906 -4.281 -9.922 1 98.12 32 ALA B N 1
ATOM 1325 C CA . ALA B 1 32 ? 21.344 -4.293 -10.156 1 98.12 32 ALA B CA 1
ATOM 1326 C C . ALA B 1 32 ? 22.062 -3.367 -9.18 1 98.12 32 ALA B C 1
ATOM 1328 O O . ALA B 1 32 ? 23.125 -3.711 -8.656 1 98.12 32 ALA B O 1
ATOM 1329 N N . GLU B 1 33 ? 21.516 -2.189 -8.961 1 98 33 GLU B N 1
ATOM 1330 C CA . GLU B 1 33 ? 22.078 -1.253 -7.996 1 98 33 GLU B CA 1
ATOM 1331 C C . GLU B 1 33 ? 22.094 -1.854 -6.594 1 98 33 GLU B C 1
ATOM 1333 O O . GLU B 1 33 ? 23.047 -1.659 -5.84 1 98 33 GLU B O 1
ATOM 1338 N N . PHE B 1 34 ? 21.109 -2.537 -6.27 1 97.69 34 PHE B N 1
ATOM 1339 C CA . PHE B 1 34 ? 21.031 -3.191 -4.969 1 97.69 34 PHE B CA 1
ATOM 1340 C C . PHE B 1 34 ? 22.109 -4.258 -4.836 1 97.69 34 PHE B C 1
ATOM 1342 O O . PHE B 1 34 ? 22.812 -4.312 -3.828 1 97.69 34 PHE B O 1
ATOM 1349 N N . GLU B 1 35 ? 22.203 -5.074 -5.879 1 97.44 35 GLU B N 1
ATOM 1350 C CA . GLU B 1 35 ? 23.219 -6.133 -5.879 1 97.44 35 GLU B CA 1
ATOM 1351 C C . GLU B 1 35 ? 24.625 -5.559 -5.781 1 97.44 35 GLU B C 1
ATOM 1353 O O . GLU B 1 35 ? 25.516 -6.168 -5.18 1 97.44 35 GLU B O 1
ATOM 1358 N N . ALA B 1 36 ? 24.766 -4.367 -6.305 1 97.88 36 ALA B N 1
ATOM 1359 C CA . ALA B 1 36 ? 26.062 -3.701 -6.297 1 97.88 36 ALA B CA 1
ATOM 1360 C C . ALA B 1 36 ? 26.281 -2.926 -5 1 97.88 36 ALA B C 1
ATOM 1362 O O . ALA B 1 36 ? 27.328 -2.303 -4.801 1 97.88 36 ALA B O 1
ATOM 1363 N N . GLY B 1 37 ? 25.281 -2.844 -4.156 1 95.56 37 GLY B N 1
ATOM 1364 C CA . GLY B 1 37 ? 25.359 -2.113 -2.9 1 95.56 37 GLY B CA 1
ATOM 1365 C C . GLY B 1 37 ? 25.109 -0.627 -3.055 1 95.56 37 GLY B C 1
ATOM 1366 O O . GLY B 1 37 ? 25.438 0.162 -2.17 1 95.56 37 GLY B O 1
ATOM 1367 N N . GLU B 1 38 ? 24.453 -0.233 -4.145 1 96.44 38 GLU B N 1
ATOM 1368 C CA . GLU B 1 38 ? 24.234 1.177 -4.457 1 96.44 38 GLU B CA 1
ATOM 1369 C C . GLU B 1 38 ? 22.812 1.602 -4.133 1 96.44 38 GLU B C 1
ATOM 1371 O O . GLU B 1 38 ? 22.469 2.785 -4.211 1 96.44 38 GLU B O 1
ATOM 1376 N N . ALA B 1 39 ? 21.938 0.693 -3.848 1 95.62 39 ALA B N 1
ATOM 1377 C CA . ALA B 1 39 ? 20.578 0.919 -3.377 1 95.62 39 ALA B CA 1
ATOM 1378 C C . ALA B 1 39 ? 20.281 0.098 -2.125 1 95.62 39 ALA B C 1
ATOM 1380 O O . ALA B 1 39 ? 20.688 -1.063 -2.027 1 95.62 39 ALA B O 1
ATOM 1381 N N . PRO B 1 40 ? 19.625 0.678 -1.198 1 93.5 40 PRO B N 1
ATOM 1382 C CA . PRO B 1 40 ? 19.391 -0.046 0.053 1 93.5 40 PRO B CA 1
ATOM 1383 C C . PRO B 1 40 ? 18.453 -1.233 -0.123 1 93.5 40 PRO B C 1
ATOM 1385 O O . PRO B 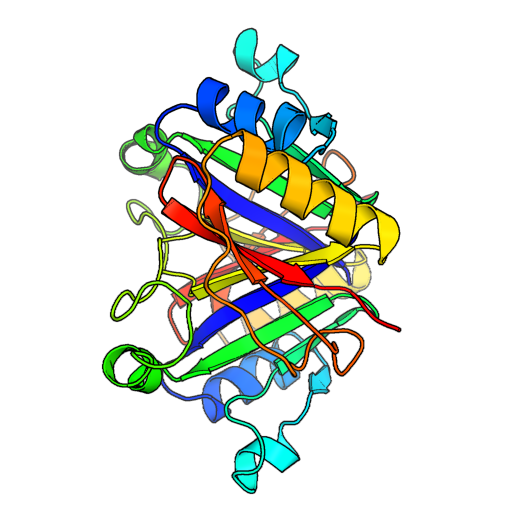1 40 ? 18.5 -2.184 0.663 1 93.5 40 PRO B O 1
ATOM 1388 N N . PHE B 1 41 ? 17.578 -1.179 -1.104 1 95.88 41 PHE B N 1
ATOM 1389 C CA . PHE B 1 41 ? 16.625 -2.236 -1.427 1 95.88 41 PHE B CA 1
ATOM 1390 C C . PHE B 1 41 ? 16.172 -2.133 -2.877 1 95.88 41 PHE B C 1
ATOM 1392 O O . PHE B 1 41 ? 16.266 -1.064 -3.486 1 95.88 41 PHE B O 1
ATOM 1399 N N . PRO B 1 42 ? 15.719 -3.23 -3.473 1 98.12 42 PRO B N 1
ATOM 1400 C CA . PRO B 1 42 ? 15.125 -3.203 -4.812 1 98.12 42 PRO B CA 1
ATOM 1401 C C . PRO B 1 42 ? 13.617 -2.998 -4.789 1 98.12 42 PRO B C 1
ATOM 1403 O O . PRO B 1 42 ? 13 -3.027 -3.719 1 98.12 42 PRO B O 1
ATOM 1406 N N . SER B 1 43 ? 13.102 -2.734 -5.938 1 98.69 43 SER B N 1
ATOM 1407 C CA . SER B 1 43 ? 11.664 -2.578 -6.098 1 98.69 43 SER B CA 1
ATOM 1408 C C . SER B 1 43 ? 11.156 -3.328 -7.328 1 98.69 43 SER B C 1
ATOM 1410 O O . SER B 1 43 ? 11.945 -3.889 -8.086 1 98.69 43 SER B O 1
ATOM 1412 N N . VAL B 1 44 ? 9.844 -3.441 -7.43 1 98.75 44 VAL B N 1
ATOM 1413 C CA . VAL B 1 44 ? 9.195 -3.984 -8.617 1 98.75 44 VAL B CA 1
ATOM 1414 C C . VAL B 1 44 ? 8.109 -3.025 -9.102 1 98.75 44 VAL B C 1
ATOM 1416 O O . VAL B 1 44 ? 7.414 -2.402 -8.289 1 98.75 44 VAL B O 1
ATOM 1419 N N . ARG B 1 45 ? 7.965 -2.92 -10.367 1 98.81 45 ARG B N 1
ATOM 1420 C CA . ARG B 1 45 ? 7.082 -1.935 -10.984 1 98.81 45 ARG B CA 1
ATOM 1421 C C . ARG B 1 45 ? 5.691 -2.518 -11.219 1 98.81 45 ARG B C 1
ATOM 1423 O O . ARG B 1 45 ? 5.543 -3.537 -11.898 1 98.81 45 ARG B O 1
ATOM 1430 N N . ILE B 1 46 ? 4.73 -1.856 -10.672 1 98.31 46 ILE B N 1
ATOM 1431 C CA . ILE B 1 46 ? 3.344 -2.217 -10.953 1 98.31 46 ILE B CA 1
ATOM 1432 C C . ILE B 1 46 ? 2.871 -1.492 -12.211 1 98.31 46 ILE B C 1
ATOM 1434 O O . ILE B 1 46 ? 2.312 -2.111 -13.125 1 98.31 46 ILE B O 1
ATOM 1438 N N . CYS B 1 47 ? 3.07 -0.201 -12.266 1 97.44 47 CYS B N 1
ATOM 1439 C CA . CYS B 1 47 ? 2.781 0.663 -13.406 1 97.44 47 CYS B CA 1
ATOM 1440 C C . CYS B 1 47 ? 3.68 1.894 -13.398 1 97.44 47 CYS B C 1
ATOM 1442 O O . CYS B 1 47 ? 4.613 1.983 -12.602 1 97.44 47 CYS B O 1
ATOM 1444 N N . ALA B 1 48 ? 3.467 2.814 -14.25 1 97.06 48 ALA B N 1
ATOM 1445 C CA . ALA B 1 48 ? 4.344 3.971 -14.43 1 97.06 48 ALA B CA 1
ATOM 1446 C C . ALA B 1 48 ? 4.406 4.809 -13.148 1 97.06 48 ALA B C 1
ATOM 1448 O O . ALA B 1 48 ? 5.434 5.426 -12.859 1 97.06 48 ALA B O 1
ATOM 1449 N N . ASP B 1 49 ? 3.338 4.734 -12.297 1 97.56 49 ASP B N 1
ATOM 1450 C CA . ASP B 1 49 ? 3.248 5.66 -11.18 1 97.56 49 ASP B CA 1
ATOM 1451 C C . ASP B 1 49 ? 3.336 4.918 -9.844 1 97.56 49 ASP B C 1
ATOM 1453 O O . ASP B 1 49 ? 3.174 5.52 -8.781 1 97.56 49 ASP B O 1
ATOM 1457 N N . SER B 1 50 ? 3.607 3.596 -9.93 1 98.56 50 SER B N 1
ATOM 1458 C CA . SER B 1 50 ? 3.566 2.852 -8.68 1 98.56 50 SER B CA 1
ATOM 1459 C C . SER B 1 50 ? 4.586 1.717 -8.672 1 98.56 50 SER B C 1
ATOM 1461 O O . SER B 1 50 ? 4.758 1.028 -9.68 1 98.56 50 SER B O 1
ATOM 1463 N N . ILE B 1 51 ? 5.234 1.55 -7.551 1 98.69 51 ILE B N 1
ATOM 1464 C CA . ILE B 1 51 ? 6.141 0.428 -7.34 1 98.69 51 ILE B CA 1
ATOM 1465 C C . ILE B 1 51 ? 5.879 -0.203 -5.977 1 98.69 51 ILE B C 1
ATOM 1467 O O . ILE B 1 51 ? 5.148 0.359 -5.156 1 98.69 51 ILE B O 1
ATOM 1471 N N . ILE B 1 52 ? 6.344 -1.363 -5.746 1 98.31 52 ILE B N 1
ATOM 1472 C CA . ILE B 1 52 ? 6.492 -2.002 -4.445 1 98.31 52 ILE B CA 1
ATOM 1473 C C . ILE B 1 52 ? 7.969 -2.031 -4.051 1 98.31 52 ILE B C 1
ATOM 1475 O O . ILE B 1 52 ? 8.805 -2.533 -4.801 1 98.31 52 ILE B O 1
ATOM 1479 N N . ASP B 1 53 ? 8.266 -1.438 -2.961 1 97.44 53 ASP B N 1
ATOM 1480 C CA . ASP B 1 53 ? 9.609 -1.529 -2.406 1 97.44 53 ASP B CA 1
ATOM 1481 C C . ASP B 1 53 ? 9.773 -2.783 -1.549 1 97.44 53 ASP B C 1
ATOM 1483 O O . ASP B 1 53 ? 8.898 -3.098 -0.733 1 97.44 53 ASP B O 1
ATOM 1487 N N . LEU B 1 54 ? 10.836 -3.508 -1.766 1 97 54 LEU B N 1
ATOM 1488 C CA . LEU B 1 54 ? 11.125 -4.734 -1.031 1 97 54 LEU B CA 1
ATOM 1489 C C . LEU B 1 54 ? 12.273 -4.523 -0.052 1 97 54 LEU B C 1
ATOM 1491 O O . LEU B 1 54 ? 13.438 -4.75 -0.396 1 97 54 LEU B O 1
ATOM 1495 N N . MET B 1 55 ? 11.961 -4.191 1.113 1 93.5 55 MET B N 1
ATOM 1496 C CA . MET B 1 55 ? 12.93 -3.756 2.117 1 93.5 55 MET B CA 1
ATOM 1497 C C . MET B 1 55 ? 13.367 -4.922 2.998 1 93.5 55 MET B C 1
ATOM 1499 O O . MET B 1 55 ? 12.523 -5.629 3.557 1 93.5 55 MET B O 1
ATOM 1503 N N . PRO B 1 56 ? 14.703 -5.082 3.189 1 92.06 56 PRO B N 1
ATOM 1504 C CA . PRO B 1 56 ? 15.164 -6.156 4.07 1 92.06 56 PRO B CA 1
ATOM 1505 C C . PRO B 1 56 ? 14.781 -5.934 5.531 1 92.06 56 PRO B C 1
ATOM 1507 O O . PRO B 1 56 ? 14.938 -4.824 6.051 1 92.06 56 PRO B O 1
ATOM 1510 N N . LEU B 1 57 ? 14.352 -6.977 6.223 1 87.25 57 LEU B N 1
ATOM 1511 C CA . LEU B 1 57 ? 13.938 -6.945 7.617 1 87.25 57 LEU B CA 1
ATOM 1512 C C . LEU B 1 57 ? 15.094 -6.516 8.523 1 87.25 57 LEU B C 1
ATOM 1514 O O . LEU B 1 57 ? 14.867 -5.953 9.594 1 87.25 57 LEU B O 1
ATOM 1518 N N . GLU B 1 58 ? 16.297 -6.766 8.156 1 80.88 58 GLU B N 1
ATOM 1519 C CA . GLU B 1 58 ? 17.484 -6.426 8.93 1 80.88 58 GLU B CA 1
ATOM 1520 C C . GLU B 1 58 ? 17.609 -4.918 9.133 1 80.88 58 GLU B C 1
ATOM 1522 O O . GLU B 1 58 ? 18.328 -4.461 10.016 1 80.88 58 GLU B O 1
ATOM 1527 N N . MET B 1 59 ? 16.906 -4.246 8.305 1 76.44 59 MET B N 1
ATOM 1528 C CA . MET B 1 59 ? 16.969 -2.789 8.383 1 76.44 59 MET B CA 1
ATOM 1529 C C . MET B 1 59 ? 16.094 -2.266 9.523 1 76.44 59 MET B C 1
ATOM 1531 O O . MET B 1 59 ? 16.172 -1.087 9.875 1 76.44 59 MET B O 1
ATOM 1535 N N . VAL B 1 60 ? 15.188 -3.068 10.078 1 67.94 60 VAL B N 1
ATOM 1536 C CA . VAL B 1 60 ? 14.352 -2.672 11.203 1 67.94 60 VAL B CA 1
ATOM 1537 C C . VAL B 1 60 ? 15.234 -2.238 12.375 1 67.94 60 VAL B C 1
ATOM 1539 O O . VAL B 1 60 ? 14.953 -1.233 13.031 1 67.94 60 VAL B O 1
ATOM 1542 N N . SER B 1 61 ? 16.203 -3.074 12.711 1 59.59 61 SER B N 1
ATOM 1543 C CA . SER B 1 61 ? 17.109 -2.777 13.82 1 59.59 61 SER B CA 1
ATOM 1544 C C . SER B 1 61 ? 17.969 -1.555 13.516 1 59.59 61 SER B C 1
ATOM 1546 O O . SER B 1 61 ? 18.375 -0.833 14.43 1 59.59 61 SER B O 1
ATOM 1548 N N . GLY B 1 62 ? 18.375 -1.375 12.352 1 48 62 GLY B N 1
ATOM 1549 C CA . GLY B 1 62 ? 19.281 -0.299 11.953 1 48 62 GLY B CA 1
ATOM 1550 C C . GLY B 1 62 ? 18.547 0.978 11.586 1 48 62 GLY B C 1
ATOM 1551 O O . GLY B 1 62 ? 19.172 2.016 11.359 1 48 62 GLY B O 1
ATOM 1552 N N . ALA B 1 63 ? 17.438 0.746 11.07 1 45.81 63 ALA B N 1
ATOM 1553 C CA . ALA B 1 63 ? 16.688 1.896 10.555 1 45.81 63 ALA B CA 1
ATOM 1554 C C . ALA B 1 63 ? 16.5 2.953 11.633 1 45.81 63 ALA B C 1
ATOM 1556 O O . ALA B 1 63 ? 15.523 3.711 11.602 1 45.81 63 ALA B O 1
ATOM 1557 N N . ALA B 1 64 ? 17.078 2.926 12.758 1 40.34 64 ALA B N 1
ATOM 1558 C CA . ALA B 1 64 ? 17.047 4.145 13.562 1 40.34 64 ALA B CA 1
ATOM 1559 C C . ALA B 1 64 ? 17.172 5.387 12.68 1 40.34 64 ALA B C 1
ATOM 1561 O O . ALA B 1 64 ? 16.859 6.496 13.125 1 40.34 64 ALA B O 1
ATOM 1562 N N . SER B 1 65 ? 17.906 5.25 11.688 1 37.09 65 SER B N 1
ATOM 1563 C CA . SER B 1 65 ? 18.25 6.512 11.047 1 37.09 65 SER B CA 1
ATOM 1564 C C . SER B 1 65 ? 17.109 7.039 10.195 1 37.09 65 SER B C 1
ATOM 1566 O O . SER B 1 65 ? 17.141 8.18 9.734 1 37.09 65 SER B O 1
ATOM 1568 N N . SER B 1 66 ? 16.391 6.082 9.461 1 41.72 66 SER B N 1
ATOM 1569 C CA . SER B 1 66 ? 15.438 6.762 8.602 1 41.72 66 SER B CA 1
ATOM 1570 C C . SER B 1 66 ? 14.195 7.191 9.391 1 41.72 66 SER B C 1
ATOM 1572 O O . SER B 1 66 ? 13.891 6.613 10.43 1 41.72 66 SER B O 1
ATOM 1574 N N . GLY B 1 67 ? 13.898 8.391 9.359 1 40.75 67 GLY B N 1
ATOM 1575 C CA . GLY B 1 67 ? 12.812 9.117 10 1 40.75 67 GLY B CA 1
ATOM 1576 C C . GLY B 1 67 ? 11.625 8.242 10.344 1 40.75 67 GLY B C 1
ATOM 1577 O O . GLY B 1 67 ? 10.547 8.742 10.664 1 40.75 67 GLY B O 1
ATOM 1578 N N . VAL B 1 68 ? 11.438 7.312 9.562 1 46.47 68 VAL B N 1
ATOM 1579 C CA . VAL B 1 68 ? 10.25 6.559 9.953 1 46.47 68 VAL B CA 1
ATOM 1580 C C . VAL B 1 68 ? 10.359 6.156 11.422 1 46.47 68 VAL B C 1
ATOM 1582 O O . VAL B 1 68 ? 11.453 6.105 11.984 1 46.47 68 VAL B O 1
ATOM 1585 N N . ALA B 1 69 ? 9.336 6.117 12.195 1 43.06 69 ALA B N 1
ATOM 1586 C CA . ALA B 1 69 ? 9.352 5.77 13.609 1 43.06 69 ALA B CA 1
ATOM 1587 C C . ALA B 1 69 ? 10.484 4.801 13.922 1 43.06 69 ALA B C 1
ATOM 1589 O O . ALA B 1 69 ? 10.578 3.729 13.32 1 43.06 69 ALA B O 1
ATOM 1590 N N . GLU B 1 70 ? 11.578 5.18 14.32 1 41.56 70 GLU B N 1
ATOM 1591 C CA . GLU B 1 70 ? 12.703 4.512 14.961 1 41.56 70 GLU B CA 1
ATOM 1592 C C . GLU B 1 70 ? 12.25 3.275 15.734 1 41.56 70 GLU B C 1
ATOM 1594 O O . GLU B 1 70 ? 11.383 3.363 16.609 1 41.56 70 GLU B O 1
ATOM 1599 N N . GLY B 1 71 ? 12.602 2.107 15.055 1 44.59 71 GLY B N 1
ATOM 1600 C CA . GLY B 1 71 ? 12.633 0.786 15.656 1 44.59 71 GLY B CA 1
ATOM 1601 C C . GLY B 1 71 ? 11.383 -0.029 15.383 1 44.59 71 GLY B C 1
ATOM 1602 O O . GLY B 1 71 ? 11.211 -1.117 15.938 1 44.59 71 GLY B O 1
ATOM 1603 N N . SER B 1 72 ? 10.406 0.666 14.688 1 56.16 72 SER B N 1
ATOM 1604 C CA . SER B 1 72 ? 9.227 -0.19 14.555 1 56.16 72 SER B CA 1
ATOM 1605 C C . SER B 1 72 ? 9.094 -0.723 13.133 1 56.16 72 SER B C 1
ATOM 1607 O O . SER B 1 72 ? 9.492 -0.06 12.172 1 56.16 72 SER B O 1
ATOM 1609 N N . ALA B 1 73 ? 8.867 -1.936 12.922 1 62.47 73 ALA B N 1
ATOM 1610 C CA . ALA B 1 73 ? 8.578 -2.635 11.672 1 62.47 73 ALA B CA 1
ATOM 1611 C C . ALA B 1 73 ? 7.348 -2.041 10.984 1 62.47 73 ALA B C 1
ATOM 1613 O O . ALA B 1 73 ? 7.055 -2.367 9.836 1 62.47 73 ALA B O 1
ATOM 1614 N N . GLY B 1 74 ? 6.863 -0.991 11.578 1 74.94 74 GLY B N 1
ATOM 1615 C CA . GLY B 1 74 ? 5.625 -0.457 11.031 1 74.94 74 GLY B CA 1
ATOM 1616 C C . GLY B 1 74 ? 4.391 -1.174 11.539 1 74.94 74 GLY B C 1
ATOM 1617 O O . GLY B 1 74 ? 4.488 -2.086 12.367 1 74.94 74 GLY B O 1
ATOM 1618 N N . ASN B 1 75 ? 3.211 -0.742 11.125 1 78.12 75 ASN B N 1
ATOM 1619 C CA . ASN B 1 75 ? 1.938 -1.341 11.516 1 78.12 75 ASN B CA 1
ATOM 1620 C C . ASN B 1 75 ? 1.488 -2.402 10.516 1 78.12 75 ASN B C 1
ATOM 1622 O O . ASN B 1 75 ? 1.853 -2.35 9.344 1 78.12 75 ASN B O 1
ATOM 1626 N N . PRO B 1 76 ? 0.797 -3.33 11.031 1 80.12 76 PRO B N 1
ATOM 1627 C CA . PRO B 1 76 ? 0.235 -4.332 10.117 1 80.12 76 PRO B CA 1
ATOM 1628 C C . PRO B 1 76 ? -0.699 -3.725 9.078 1 80.12 76 PRO B C 1
ATOM 1630 O O . PRO B 1 76 ? -1.396 -2.746 9.359 1 80.12 76 PRO B O 1
ATOM 1633 N N . VAL B 1 77 ? -0.607 -4.203 7.938 1 82.88 77 VAL B N 1
ATOM 1634 C CA . VAL B 1 77 ? -1.57 -3.945 6.875 1 82.88 77 VAL B CA 1
ATOM 1635 C C . VAL B 1 77 ? -2.305 -5.234 6.516 1 82.88 77 VAL B C 1
ATOM 1637 O O . VAL B 1 77 ? -1.702 -6.312 6.48 1 82.88 77 VAL B O 1
ATOM 1640 N N . ASN B 1 78 ? -3.584 -5.062 6.25 1 82.69 78 ASN B N 1
ATOM 1641 C CA . ASN B 1 78 ? -4.332 -6.273 5.93 1 82.69 78 ASN B CA 1
ATOM 1642 C C . ASN B 1 78 ? -3.85 -6.902 4.629 1 82.69 78 ASN B C 1
ATOM 1644 O O . ASN B 1 78 ? -3.461 -8.07 4.605 1 82.69 78 ASN B O 1
ATOM 1648 N N . HIS B 1 79 ? -3.912 -6.082 3.572 1 90.69 79 HIS B N 1
ATOM 1649 C CA . HIS B 1 79 ? -3.375 -6.57 2.307 1 90.69 79 HIS B CA 1
ATOM 1650 C C . HIS B 1 79 ? -3.17 -5.426 1.318 1 90.69 79 HIS B C 1
ATOM 1652 O O . HIS B 1 79 ? -3.594 -4.297 1.572 1 90.69 79 HIS B O 1
ATOM 1658 N N . VAL B 1 80 ? -2.412 -5.727 0.234 1 95.25 80 VAL B N 1
ATOM 1659 C CA . VAL B 1 80 ? -2.266 -4.867 -0.937 1 95.25 80 VAL B CA 1
ATOM 1660 C C . VAL B 1 80 ? -2.986 -5.492 -2.129 1 95.25 80 VAL B C 1
ATOM 1662 O O . VAL B 1 80 ? -2.924 -6.707 -2.334 1 95.25 80 VAL B O 1
ATOM 1665 N N . CYS B 1 81 ? -3.604 -4.633 -2.906 1 97.31 81 CYS B N 1
ATOM 1666 C CA . CYS B 1 81 ? -4.359 -5.16 -4.035 1 97.31 81 CYS B CA 1
ATOM 1667 C C . CYS B 1 81 ? -3.812 -4.629 -5.355 1 97.31 81 CYS B C 1
ATOM 1669 O O . CYS B 1 81 ? -3.531 -3.434 -5.477 1 97.31 81 CYS B O 1
ATOM 1671 N N . ILE B 1 82 ? -3.715 -5.508 -6.309 1 98.25 82 ILE B N 1
ATOM 1672 C CA . ILE B 1 82 ? -3.346 -5.141 -7.668 1 98.25 82 ILE B CA 1
ATOM 1673 C C . ILE B 1 82 ? -4.508 -5.434 -8.617 1 98.25 82 ILE B C 1
ATOM 1675 O O . ILE B 1 82 ? -5.129 -6.496 -8.539 1 98.25 82 ILE B O 1
ATOM 1679 N N . ALA B 1 83 ? -4.809 -4.469 -9.383 1 98.5 83 ALA B N 1
ATOM 1680 C CA . ALA B 1 83 ? -5.812 -4.625 -10.43 1 98.5 83 ALA B CA 1
ATOM 1681 C C . ALA B 1 83 ? -5.156 -4.918 -11.781 1 98.5 83 ALA B C 1
ATOM 1683 O O . ALA B 1 83 ? -4.176 -4.27 -12.148 1 98.5 83 ALA B O 1
ATOM 1684 N N . LEU B 1 84 ? -5.688 -5.891 -12.461 1 98 84 LEU B N 1
ATOM 1685 C CA . LEU B 1 84 ? -5.164 -6.34 -13.75 1 98 84 LEU B CA 1
ATOM 1686 C C . LEU B 1 84 ? -6.266 -6.375 -14.797 1 98 84 LEU B C 1
ATOM 1688 O O . LEU B 1 84 ? -7.449 -6.266 -14.469 1 98 84 LEU B O 1
ATOM 1692 N N . SER B 1 85 ? -5.84 -6.453 -16.094 1 97.38 85 SER B N 1
ATOM 1693 C CA . SER B 1 85 ? -6.82 -6.875 -17.094 1 97.38 85 SER B CA 1
ATOM 1694 C C . SER B 1 85 ? -7.289 -8.305 -16.828 1 97.38 85 SER B C 1
ATOM 1696 O O . SER B 1 85 ? -6.617 -9.07 -16.141 1 97.38 85 SER B O 1
ATOM 1698 N N . LYS B 1 86 ? -8.367 -8.688 -17.406 1 97.5 86 LYS B N 1
ATOM 1699 C CA . LYS B 1 86 ? -8.883 -10.039 -17.219 1 97.5 86 LYS B CA 1
ATOM 1700 C C . LYS B 1 86 ? -7.887 -11.078 -17.703 1 97.5 86 LYS B C 1
ATOM 1702 O O . LYS B 1 86 ? -7.676 -12.102 -17.047 1 97.5 86 LYS B O 1
ATOM 1707 N N . ALA B 1 87 ? -7.281 -10.859 -18.828 1 97.56 87 ALA B N 1
ATOM 1708 C CA . ALA B 1 87 ? -6.297 -11.789 -19.375 1 97.56 87 ALA B CA 1
ATOM 1709 C C . ALA B 1 87 ? -5.102 -11.938 -18.438 1 97.56 87 ALA B C 1
ATOM 1711 O O . ALA B 1 87 ? -4.629 -13.047 -18.203 1 97.56 87 ALA B O 1
ATOM 1712 N N . GLU B 1 88 ? -4.602 -10.836 -17.938 1 97.31 88 GLU B N 1
ATOM 1713 C CA . GLU B 1 88 ? -3.471 -10.859 -17.016 1 97.31 88 GLU B CA 1
ATOM 1714 C C . GLU B 1 88 ? -3.844 -11.539 -15.695 1 97.31 88 GLU B C 1
ATOM 1716 O O . GLU B 1 88 ? -3.014 -12.211 -15.078 1 97.31 88 GLU B O 1
ATOM 1721 N N . TYR B 1 89 ? -5.047 -11.273 -15.297 1 97.88 89 TYR B N 1
ATOM 1722 C CA . TYR B 1 89 ? -5.598 -11.898 -14.094 1 97.88 89 TYR B CA 1
ATOM 1723 C C . TYR B 1 89 ? -5.578 -13.414 -14.211 1 97.88 89 TYR B C 1
ATOM 1725 O O . TYR B 1 89 ? -5.094 -14.109 -13.312 1 97.88 89 TYR B O 1
ATOM 1733 N N . ASP B 1 90 ? -6.027 -13.938 -15.305 1 97.88 90 ASP B N 1
ATOM 1734 C CA . ASP B 1 90 ? -6.047 -15.375 -15.547 1 97.88 90 ASP B CA 1
ATOM 1735 C C . ASP B 1 90 ? -4.633 -15.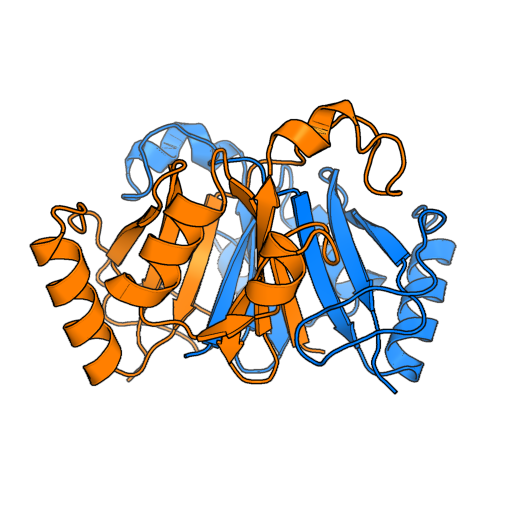938 -15.641 1 97.88 90 ASP B C 1
ATOM 1737 O O . ASP B 1 90 ? -4.34 -17 -15.094 1 97.88 90 ASP B O 1
ATOM 1741 N N . ALA B 1 91 ? -3.801 -15.219 -16.297 1 98.19 91 ALA B N 1
ATOM 1742 C CA . ALA B 1 91 ? -2.42 -15.664 -16.484 1 98.19 91 ALA B CA 1
ATOM 1743 C C . ALA B 1 91 ? -1.684 -15.719 -15.148 1 98.19 91 ALA B C 1
ATOM 1745 O O . ALA B 1 91 ? -0.898 -16.641 -14.906 1 98.19 91 ALA B O 1
ATOM 1746 N N . LEU B 1 92 ? -1.947 -14.727 -14.336 1 98.25 92 LEU B N 1
ATOM 1747 C CA . LEU B 1 92 ? -1.317 -14.688 -13.016 1 98.25 92 LEU B CA 1
ATOM 1748 C C . LEU B 1 92 ? -1.748 -15.875 -12.172 1 98.25 92 LEU B C 1
ATOM 1750 O O . LEU B 1 92 ? -0.915 -16.531 -11.539 1 98.25 92 LEU B O 1
ATOM 1754 N N . GLU B 1 93 ? -2.965 -16.156 -12.188 1 97.81 93 GLU B N 1
ATOM 1755 C CA . GLU B 1 93 ? -3.451 -17.281 -11.406 1 97.81 93 GLU B CA 1
ATOM 1756 C C . GLU B 1 93 ? -2.783 -18.578 -11.844 1 97.81 93 GLU B C 1
ATOM 1758 O O . GLU B 1 93 ? -2.373 -19.391 -11.008 1 97.81 93 GLU B O 1
ATOM 1763 N N . ALA B 1 94 ? -2.734 -18.766 -13.078 1 98.12 94 ALA B N 1
ATOM 1764 C CA . ALA B 1 94 ? -2.107 -19.969 -13.617 1 98.12 94 ALA B CA 1
ATOM 1765 C C . ALA B 1 94 ? -0.655 -20.078 -13.164 1 98.12 94 ALA B C 1
ATOM 1767 O O . ALA B 1 94 ? -0.197 -21.156 -12.789 1 98.12 94 ALA B O 1
ATOM 1768 N N . ARG B 1 95 ? 0.086 -18.984 -13.195 1 98.25 95 ARG B N 1
ATOM 1769 C CA . ARG B 1 95 ? 1.482 -19 -12.773 1 98.25 95 ARG B CA 1
ATOM 1770 C C . ARG B 1 95 ? 1.602 -19.281 -11.281 1 98.25 95 ARG B C 1
ATOM 1772 O O . ARG B 1 95 ? 2.479 -20.047 -10.859 1 98.25 95 ARG B O 1
ATOM 1779 N N . LEU B 1 96 ? 0.719 -18.656 -10.539 1 98.38 96 LEU B N 1
ATOM 1780 C CA . LEU B 1 96 ? 0.723 -18.891 -9.094 1 98.38 96 LEU B CA 1
ATOM 1781 C C . LEU B 1 96 ? 0.473 -20.359 -8.781 1 98.38 96 LEU B C 1
ATOM 1783 O O . LEU B 1 96 ? 1.196 -20.953 -7.977 1 98.38 96 LEU B O 1
ATOM 1787 N N . GLN B 1 97 ? -0.456 -20.953 -9.398 1 97.5 97 GLN B N 1
ATOM 1788 C CA . GLN B 1 97 ? -0.797 -22.359 -9.172 1 97.5 97 GLN B CA 1
ATOM 1789 C C . GLN B 1 97 ? 0.335 -23.281 -9.609 1 97.5 97 GLN B C 1
ATOM 1791 O O . GLN B 1 97 ? 0.634 -24.266 -8.945 1 97.5 97 GLN B O 1
ATOM 1796 N N . ALA B 1 98 ? 0.921 -22.969 -10.68 1 97.75 98 ALA B N 1
ATOM 1797 C CA . ALA B 1 98 ? 2.045 -23.75 -11.18 1 97.75 98 ALA B CA 1
ATOM 1798 C C . ALA B 1 98 ? 3.201 -23.75 -10.188 1 97.75 98 ALA B C 1
ATOM 1800 O O . ALA B 1 98 ? 3.967 -24.719 -10.109 1 97.75 98 ALA B O 1
ATOM 1801 N N . GLU B 1 99 ? 3.27 -22.656 -9.422 1 97.25 99 GLU B N 1
ATOM 1802 C CA . GLU B 1 99 ? 4.332 -22.516 -8.422 1 97.25 99 GLU B CA 1
ATOM 1803 C C . GLU B 1 99 ? 3.889 -23.062 -7.066 1 97.25 99 GLU B C 1
ATOM 1805 O O . GLU B 1 99 ? 4.613 -22.938 -6.078 1 97.25 99 GLU B O 1
ATOM 1810 N N . GLY B 1 100 ? 2.66 -23.531 -7.02 1 97.25 100 GLY B N 1
ATOM 1811 C CA . GLY B 1 100 ? 2.146 -24.125 -5.793 1 97.25 100 GLY B CA 1
ATOM 1812 C C . GLY B 1 100 ? 1.637 -23.094 -4.805 1 97.25 100 GLY B C 1
ATOM 1813 O O . GLY B 1 100 ? 1.489 -23.391 -3.615 1 97.25 100 GLY B O 1
ATOM 1814 N N . VAL B 1 101 ? 1.501 -21.906 -5.23 1 96.19 101 VAL B N 1
ATOM 1815 C CA . VAL B 1 101 ? 0.973 -20.859 -4.367 1 96.19 101 VAL B CA 1
ATOM 1816 C C . VAL B 1 101 ? -0.541 -21 -4.238 1 96.19 101 VAL B C 1
ATOM 1818 O O . VAL B 1 101 ? -1.246 -21.141 -5.238 1 96.19 101 VAL B O 1
ATOM 1821 N N . ASP B 1 102 ? -1.015 -21.016 -3.039 1 94.94 102 ASP B N 1
ATOM 1822 C CA . ASP B 1 102 ? -2.441 -21.141 -2.758 1 94.94 102 ASP B CA 1
ATOM 1823 C C . ASP B 1 102 ? -3.211 -19.906 -3.205 1 94.94 102 ASP B C 1
ATOM 1825 O O . ASP B 1 102 ? -2.873 -18.781 -2.816 1 94.94 102 ASP B O 1
ATOM 1829 N N . THR B 1 103 ? -4.227 -20.094 -4.051 1 95.44 103 THR B N 1
ATOM 1830 C CA . THR B 1 103 ? -5.117 -19.031 -4.496 1 95.44 103 THR B CA 1
ATOM 1831 C C . THR B 1 103 ? -6.57 -19.375 -4.184 1 95.44 103 THR B C 1
ATOM 1833 O O . THR B 1 103 ? -7.484 -18.938 -4.883 1 95.44 103 THR B O 1
ATOM 1836 N N . GLY B 1 104 ? -6.777 -20.109 -3.188 1 90.75 104 GLY B N 1
ATOM 1837 C CA . GLY B 1 104 ? -8.086 -20.656 -2.863 1 90.75 104 GLY B CA 1
ATOM 1838 C C . GLY B 1 104 ? -9 -19.641 -2.193 1 90.75 104 GLY B C 1
ATOM 1839 O O . GLY B 1 104 ? -10.219 -19.812 -2.184 1 90.75 104 GLY B O 1
ATOM 1840 N N . VAL B 1 105 ? -8.422 -18.719 -1.548 1 87.81 105 VAL B N 1
ATOM 1841 C CA . VAL B 1 105 ? -9.234 -17.672 -0.95 1 87.81 105 VAL B CA 1
ATOM 1842 C C . VAL B 1 105 ? -9.719 -16.703 -2.035 1 87.81 105 VAL B C 1
ATOM 1844 O O . VAL B 1 105 ? -8.906 -16.047 -2.693 1 87.81 105 VAL B O 1
ATOM 1847 N N . ARG B 1 106 ? -11.047 -16.672 -2.15 1 91.44 106 ARG B N 1
ATOM 1848 C CA . ARG B 1 106 ? -11.633 -15.898 -3.238 1 91.44 106 ARG B CA 1
ATOM 1849 C C . ARG B 1 106 ? -12.906 -15.188 -2.779 1 91.44 106 ARG B C 1
ATOM 1851 O O . ARG B 1 106 ? -13.539 -15.602 -1.808 1 91.44 106 ARG B O 1
ATOM 1858 N N . LEU B 1 107 ? -13.133 -14.109 -3.521 1 87.81 107 LEU B N 1
ATOM 1859 C CA . LEU B 1 107 ? -14.398 -13.398 -3.35 1 87.81 107 LEU B CA 1
ATOM 1860 C C . LEU B 1 107 ? -15.086 -13.18 -4.695 1 87.81 107 LEU B C 1
ATOM 1862 O O . LEU B 1 107 ? -14.422 -12.891 -5.695 1 87.81 107 LEU B O 1
ATOM 1866 N N . SER B 1 108 ? -16.391 -13.336 -4.754 1 87.38 108 SER B N 1
ATOM 1867 C CA . SER B 1 108 ? -17.172 -13.156 -5.977 1 87.38 108 SER B CA 1
ATOM 1868 C C . SER B 1 108 ? -17.625 -11.711 -6.129 1 87.38 108 SER B C 1
ATOM 1870 O O . SER B 1 108 ? -18 -11.289 -7.223 1 87.38 108 SER B O 1
ATOM 1872 N N . ARG B 1 109 ? -17.531 -10.867 -5.219 1 89.06 109 ARG B N 1
ATOM 1873 C CA . ARG B 1 109 ? -17.906 -9.453 -5.273 1 89.06 109 ARG B CA 1
ATOM 1874 C C . ARG B 1 109 ? -17.172 -8.656 -4.195 1 89.06 109 ARG B C 1
ATOM 1876 O O . ARG B 1 109 ? -17.391 -8.883 -3.002 1 89.06 109 ARG B O 1
ATOM 1883 N N . SER B 1 110 ? -16.391 -7.863 -4.742 1 92 110 SER B N 1
ATOM 1884 C CA . SER B 1 110 ? -15.648 -7.016 -3.816 1 92 110 SER B CA 1
ATOM 1885 C C . SER B 1 110 ? -15.453 -5.613 -4.387 1 92 110 SER B C 1
ATOM 1887 O O . SER B 1 110 ? -15.336 -5.441 -5.602 1 92 110 SER B O 1
ATOM 1889 N N . PHE B 1 111 ? -15.516 -4.668 -3.549 1 95.81 111 PHE B N 1
ATOM 1890 C CA . PHE B 1 111 ? -15.406 -3.275 -3.965 1 95.81 111 PHE B CA 1
ATOM 1891 C C . PHE B 1 111 ? -13.961 -2.801 -3.898 1 95.81 111 PHE B C 1
ATOM 1893 O O . PHE B 1 111 ? -13.25 -3.078 -2.926 1 95.81 111 PHE B O 1
ATOM 1900 N N . GLY B 1 112 ? -13.492 -2.121 -4.98 1 96.75 112 GLY B N 1
ATOM 1901 C CA . GLY B 1 112 ? -12.156 -1.538 -5.047 1 96.75 112 GLY B CA 1
ATOM 1902 C C . GLY B 1 112 ? -12.148 -0.143 -5.641 1 96.75 112 GLY B C 1
ATOM 1903 O O . GLY B 1 112 ? -13.156 0.562 -5.602 1 96.75 112 GLY B O 1
ATOM 1904 N N . ALA B 1 113 ? -11.07 0.297 -6.121 1 98.06 113 ALA B N 1
ATOM 1905 C CA . ALA B 1 113 ? -10.836 1.671 -6.559 1 98.06 113 ALA B CA 1
ATOM 1906 C C . ALA B 1 113 ? -11.758 2.041 -7.719 1 98.06 113 ALA B C 1
ATOM 1908 O O . ALA B 1 113 ? -12.156 3.199 -7.859 1 98.06 113 ALA B O 1
ATOM 1909 N N . ARG B 1 114 ? -12.039 1.082 -8.539 1 97.44 114 ARG B N 1
ATOM 1910 C CA . ARG B 1 114 ? -12.805 1.384 -9.742 1 97.44 114 ARG B CA 1
ATOM 1911 C C . ARG B 1 114 ? -14.188 0.751 -9.688 1 97.44 114 ARG B C 1
ATOM 1913 O O . ARG B 1 114 ? -14.812 0.5 -10.719 1 97.44 114 ARG B O 1
ATOM 1920 N N . GLY B 1 115 ? -14.57 0.416 -8.469 1 96.81 115 GLY B N 1
ATOM 1921 C CA . GLY B 1 115 ? -15.898 -0.15 -8.289 1 96.81 115 GLY B CA 1
ATOM 1922 C C . GLY B 1 115 ? -15.875 -1.624 -7.93 1 96.81 115 GLY B C 1
ATOM 1923 O O . GLY B 1 115 ? -14.992 -2.078 -7.199 1 96.81 115 GLY B O 1
ATOM 1924 N N . TRP B 1 116 ? -16.891 -2.332 -8.398 1 96.25 116 TRP B N 1
ATOM 1925 C CA . TRP B 1 116 ? -17.078 -3.732 -8.031 1 96.25 116 TRP B CA 1
ATOM 1926 C C . TRP B 1 116 ? -16.312 -4.648 -8.977 1 96.25 116 TRP B C 1
ATOM 1928 O O . TRP B 1 116 ? -16.344 -4.461 -10.195 1 96.25 116 TRP B O 1
ATOM 1938 N N . SER B 1 117 ? -15.625 -5.488 -8.398 1 95.5 117 SER B N 1
ATOM 1939 C CA . SER B 1 117 ? -14.977 -6.57 -9.133 1 95.5 117 SER B CA 1
ATOM 1940 C C . SER B 1 117 ? -15.781 -7.859 -9.055 1 95.5 117 SER B C 1
ATOM 1942 O O . SER B 1 117 ? -16.281 -8.219 -7.984 1 95.5 117 SER B O 1
ATOM 1944 N N . PRO B 1 118 ? -15.891 -8.562 -10.148 1 94 118 PRO B N 1
ATOM 1945 C CA . PRO B 1 118 ? -16.672 -9.797 -10.117 1 94 118 PRO B CA 1
ATOM 1946 C C . PRO B 1 118 ? -15.984 -10.914 -9.344 1 94 118 PRO B C 1
ATOM 1948 O O . PRO B 1 118 ? -16.656 -11.758 -8.742 1 94 118 PRO B O 1
ATOM 1951 N N . HIS B 1 119 ? -14.68 -10.953 -9.469 1 92.94 119 HIS B N 1
ATOM 1952 C CA . HIS B 1 119 ? -13.914 -12 -8.797 1 92.94 119 HIS B CA 1
ATOM 1953 C C . HIS B 1 119 ? -12.555 -11.469 -8.336 1 92.94 119 HIS B C 1
ATOM 1955 O O . HIS B 1 119 ? -11.922 -10.68 -9.039 1 92.94 119 HIS B O 1
ATOM 1961 N N . THR B 1 120 ? -12.164 -11.859 -7.176 1 95.69 120 THR B N 1
ATOM 1962 C CA . THR B 1 120 ? -10.828 -11.609 -6.664 1 95.69 120 THR B CA 1
ATOM 1963 C C . THR B 1 120 ? -10.25 -12.859 -6.008 1 95.69 120 THR B C 1
ATOM 1965 O O . THR B 1 120 ? -11 -13.758 -5.617 1 95.69 120 THR B O 1
ATOM 1968 N N . TYR B 1 121 ? -9.016 -12.977 -5.996 1 95.81 121 TYR B N 1
ATOM 1969 C CA . TYR B 1 121 ? -8.367 -13.992 -5.176 1 95.81 121 TYR B CA 1
ATOM 1970 C C . TYR B 1 121 ? -7.16 -13.406 -4.449 1 95.81 121 TYR B C 1
ATOM 1972 O O . TYR B 1 121 ? -6.66 -12.336 -4.816 1 95.81 121 TYR B O 1
ATOM 1980 N N . TYR B 1 122 ? -6.805 -14.109 -3.422 1 95.25 122 TYR B N 1
ATOM 1981 C CA . TYR B 1 122 ? -5.707 -13.68 -2.564 1 95.25 122 TYR B CA 1
ATOM 1982 C C . TYR B 1 122 ? -4.566 -14.688 -2.588 1 95.25 122 TYR B C 1
ATOM 1984 O O . TYR B 1 122 ? -4.797 -15.891 -2.75 1 95.25 122 TYR B O 1
ATOM 1992 N N . PHE B 1 123 ? -3.379 -14.188 -2.396 1 95.44 123 PHE B N 1
ATOM 1993 C CA . PHE B 1 123 ? -2.215 -15.055 -2.262 1 95.44 123 P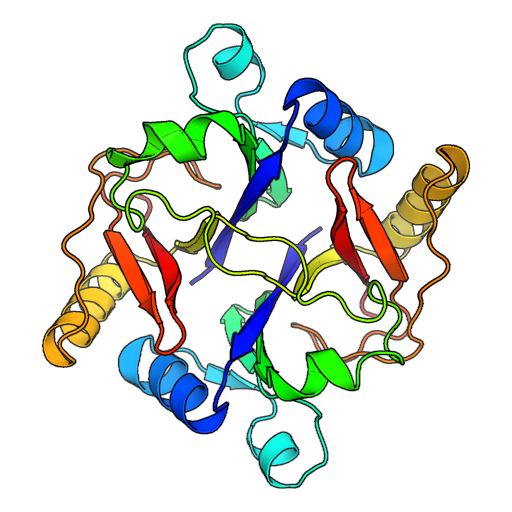HE B CA 1
ATOM 1994 C C . PHE B 1 123 ? -1.153 -14.406 -1.382 1 95.44 123 PHE B C 1
ATOM 1996 O O . PHE B 1 123 ? -1.146 -13.188 -1.21 1 95.44 123 PHE B O 1
ATOM 2003 N N . ALA B 1 124 ? -0.296 -15.219 -0.862 1 95.31 124 ALA B N 1
ATOM 2004 C CA . ALA B 1 124 ? 0.806 -14.734 -0.034 1 95.31 124 ALA B CA 1
ATOM 2005 C C . ALA B 1 124 ? 2.119 -14.742 -0.811 1 95.31 124 ALA B C 1
ATOM 2007 O O . ALA B 1 124 ? 2.395 -15.672 -1.568 1 95.31 124 ALA B O 1
ATOM 2008 N N . ASP B 1 125 ? 2.873 -13.68 -0.653 1 96.25 125 ASP B N 1
ATOM 2009 C CA . ASP B 1 125 ? 4.23 -13.727 -1.184 1 96.25 125 ASP B CA 1
ATOM 2010 C C . ASP B 1 125 ? 5.145 -14.562 -0.291 1 96.25 125 ASP B C 1
ATOM 2012 O O . ASP B 1 125 ? 4.703 -15.102 0.724 1 96.25 125 ASP B O 1
ATOM 2016 N N . PRO B 1 126 ? 6.426 -14.711 -0.549 1 95.94 126 PRO B N 1
ATOM 2017 C CA . PRO B 1 126 ? 7.309 -15.625 0.182 1 95.94 126 PRO B CA 1
ATOM 2018 C C . PRO B 1 126 ? 7.469 -15.242 1.651 1 95.94 126 PRO B C 1
ATOM 2020 O O . PRO B 1 126 ? 7.875 -16.078 2.469 1 95.94 126 PRO B O 1
ATOM 2023 N N . ASP B 1 127 ? 7.184 -14 1.986 1 93.81 127 ASP B N 1
ATOM 2024 C CA . ASP B 1 127 ? 7.352 -13.539 3.359 1 93.81 127 ASP B CA 1
ATOM 2025 C C . ASP B 1 127 ? 6.012 -13.453 4.082 1 93.81 127 ASP B C 1
ATOM 2027 O O . ASP B 1 127 ? 5.934 -12.945 5.203 1 93.81 127 ASP B O 1
ATOM 2031 N N . GLY B 1 128 ? 4.949 -13.82 3.396 1 93.25 128 GLY B N 1
ATOM 2032 C CA . GLY B 1 128 ? 3.639 -13.852 4.027 1 93.25 128 GLY B CA 1
ATOM 2033 C C . GLY B 1 128 ? 2.834 -12.586 3.801 1 93.25 128 GLY B C 1
ATOM 2034 O O . GLY B 1 128 ? 1.739 -12.438 4.348 1 93.25 128 GLY B O 1
ATOM 2035 N N . ASN B 1 129 ? 3.336 -11.609 3.15 1 92.31 129 ASN B N 1
ATOM 2036 C CA . ASN B 1 129 ? 2.516 -10.477 2.744 1 92.31 129 ASN B CA 1
ATOM 2037 C C . ASN B 1 129 ? 1.372 -10.906 1.831 1 92.31 129 ASN B C 1
ATOM 2039 O O . ASN B 1 129 ? 1.591 -11.625 0.855 1 92.31 129 ASN B O 1
ATOM 2043 N N . VAL B 1 130 ? 0.195 -10.414 2.148 1 93.62 130 VAL B N 1
ATOM 2044 C CA . VAL B 1 130 ? -0.977 -10.844 1.394 1 93.62 130 VAL B CA 1
ATOM 2045 C C . VAL B 1 130 ? -1.251 -9.859 0.257 1 93.62 130 VAL B C 1
ATOM 2047 O O . VAL B 1 130 ? -1.297 -8.648 0.473 1 93.62 130 VAL B O 1
ATOM 2050 N N . VAL B 1 131 ? -1.424 -10.43 -0.915 1 96.31 131 VAL B N 1
ATOM 2051 C CA . VAL B 1 131 ? -1.753 -9.664 -2.111 1 96.31 131 VAL B CA 1
ATOM 2052 C C . VAL B 1 131 ? -3.105 -10.109 -2.658 1 96.31 131 VAL B C 1
ATOM 2054 O O . VAL B 1 131 ? -3.389 -11.312 -2.723 1 96.31 131 VAL B O 1
ATOM 2057 N N . GLU B 1 132 ? -3.902 -9.211 -2.951 1 97 132 GLU B N 1
ATOM 2058 C CA . GLU B 1 132 ? -5.16 -9.461 -3.646 1 97 132 GLU B CA 1
ATOM 2059 C C . GLU B 1 132 ? -5.043 -9.148 -5.137 1 97 132 GLU B C 1
ATOM 2061 O O . GLU B 1 132 ? -4.488 -8.109 -5.516 1 97 132 GLU B O 1
ATOM 2066 N N . ALA B 1 133 ? -5.492 -10.047 -5.953 1 98 133 ALA B N 1
ATOM 2067 C CA . ALA B 1 133 ? -5.613 -9.82 -7.391 1 98 133 ALA B CA 1
ATOM 2068 C C . ALA B 1 133 ? -7.074 -9.648 -7.797 1 98 133 ALA B C 1
ATOM 2070 O O . ALA B 1 133 ? -7.934 -10.438 -7.402 1 98 133 ALA B O 1
ATOM 2071 N N . ARG B 1 134 ? -7.289 -8.578 -8.547 1 97.94 134 ARG B N 1
ATOM 2072 C CA . ARG B 1 134 ? -8.648 -8.328 -9.023 1 97.94 134 ARG B CA 1
ATOM 2073 C C . ARG B 1 134 ? -8.641 -7.844 -10.469 1 97.94 134 ARG B C 1
ATOM 2075 O O . ARG B 1 134 ? -7.586 -7.52 -11.016 1 97.94 134 ARG B O 1
ATOM 2082 N N . TYR B 1 135 ? -9.812 -7.844 -11.117 1 97.44 135 TYR B N 1
ATOM 2083 C CA . TYR B 1 135 ? -10.031 -7.191 -12.406 1 97.44 135 TYR B CA 1
ATOM 2084 C C . TYR B 1 135 ? -11.398 -6.516 -12.445 1 97.44 135 TYR B C 1
ATOM 2086 O O . TYR B 1 135 ? -12.258 -6.781 -11.602 1 97.44 135 TYR B O 1
ATOM 2094 N N . TYR B 1 136 ? -11.477 -5.574 -13.336 1 96.62 136 TYR B N 1
ATOM 2095 C CA . TYR B 1 136 ? -12.742 -4.879 -13.547 1 96.62 136 TYR B CA 1
ATOM 2096 C C . TYR B 1 136 ? -13.305 -5.172 -14.93 1 96.62 136 TYR B C 1
ATOM 2098 O O . TYR B 1 136 ? -12.547 -5.383 -15.883 1 96.62 136 TYR B O 1
ATOM 2106 N N . GLU B 1 137 ? -14.578 -5.23 -15.008 1 90.75 137 GLU B N 1
ATOM 2107 C CA . GLU B 1 137 ? -15.25 -5.414 -16.297 1 90.75 137 GLU B CA 1
ATOM 2108 C C . GLU B 1 137 ? -15.469 -4.082 -17 1 90.75 137 GLU B C 1
ATOM 2110 O O . GLU B 1 137 ? -15.625 -3.047 -16.344 1 90.75 137 GLU B O 1
#